Protein AF-A0A1W1V3N0-F1 (afdb_monomer_lite)

Organism: NCBI:txid1122938

InterPro domains:
  IPR022385 Rhs repeat-associated core [TIGR03696] (171-238)
  IPR050708 Type VI secretion system VgrG/RHS [PTHR32305] (21-271)

Structure (mmCIF, N/CA/C/O backbone):
data_AF-A0A1W1V3N0-F1
#
_entry.id   AF-A0A1W1V3N0-F1
#
loop_
_atom_site.group_PDB
_atom_site.id
_atom_site.type_symbol
_atom_site.label_atom_id
_atom_site.label_alt_id
_atom_site.label_comp_id
_atom_site.label_asym_id
_atom_site.label_entity_id
_atom_site.label_seq_id
_atom_site.pdbx_PDB_ins_code
_atom_site.Cartn_x
_atom_site.Cartn_y
_atom_site.Cartn_z
_atom_site.occupancy
_atom_site.B_iso_or_equiv
_atom_site.auth_seq_id
_atom_site.auth_comp_id
_atom_site.auth_asym_id
_atom_site.auth_atom_id
_atom_site.pdbx_PDB_model_num
ATOM 1 N N . MET A 1 1 ? -12.870 9.428 -22.588 1.00 40.97 1 MET A N 1
ATOM 2 C CA . MET A 1 1 ? -12.364 8.044 -22.534 1.00 40.97 1 MET A CA 1
ATOM 3 C C . MET A 1 1 ? -13.557 7.156 -22.252 1.00 40.97 1 MET A C 1
ATOM 5 O O . MET A 1 1 ? -14.278 7.457 -21.312 1.00 40.97 1 MET A O 1
ATOM 9 N N . VAL A 1 2 ? -13.827 6.159 -23.093 1.00 32.47 2 VAL A N 1
ATOM 10 C CA . VAL A 1 2 ? -14.923 5.209 -22.860 1.00 32.47 2 VAL A CA 1
ATOM 11 C C . VAL A 1 2 ? -14.282 3.853 -22.60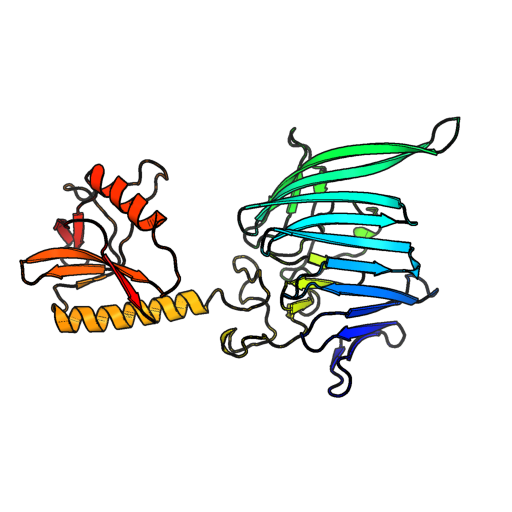0 1.00 32.47 2 VAL A C 1
ATOM 13 O O . VAL A 1 2 ? -13.573 3.331 -23.461 1.00 32.47 2 VAL A O 1
ATOM 16 N N . VAL A 1 3 ? -14.474 3.337 -21.388 1.00 44.72 3 VAL A N 1
ATOM 17 C CA . VAL A 1 3 ? -14.138 1.958 -21.033 1.00 44.72 3 VAL A CA 1
ATOM 18 C C . VAL A 1 3 ? -15.397 1.145 -21.305 1.00 44.72 3 VAL A C 1
ATOM 20 O O . VAL A 1 3 ? -16.392 1.282 -20.596 1.00 44.72 3 VAL A O 1
ATOM 23 N N . CYS A 1 4 ? -15.391 0.357 -22.377 1.00 40.31 4 CYS A N 1
ATOM 24 C CA . CYS A 1 4 ? -16.520 -0.507 -22.708 1.00 40.31 4 CYS A CA 1
ATOM 25 C C . CYS A 1 4 ? -16.298 -1.885 -22.078 1.00 40.31 4 CYS A C 1
ATOM 27 O O . CYS A 1 4 ? -15.282 -2.535 -22.344 1.00 40.31 4 CYS A O 1
ATOM 29 N N . TYR A 1 5 ? -17.264 -2.319 -21.270 1.00 43.53 5 TYR A N 1
ATOM 30 C CA . TYR A 1 5 ? -17.372 -3.689 -20.778 1.00 43.53 5 TYR A CA 1
ATOM 31 C C . TYR A 1 5 ? -18.066 -4.554 -21.823 1.00 43.53 5 TYR A C 1
ATOM 33 O O . TYR A 1 5 ? -19.222 -4.304 -22.162 1.00 43.53 5 TYR A O 1
ATOM 41 N N . ASP A 1 6 ? -17.381 -5.592 -22.289 1.00 43.62 6 ASP A N 1
ATOM 42 C CA . ASP A 1 6 ? -18.034 -6.702 -22.971 1.00 43.62 6 ASP A CA 1
ATOM 43 C C . ASP A 1 6 ? -18.372 -7.779 -21.928 1.00 43.62 6 ASP A C 1
ATOM 45 O O . ASP A 1 6 ? -17.476 -8.367 -21.312 1.00 43.62 6 ASP A O 1
ATOM 49 N N . LYS A 1 7 ? -19.674 -7.990 -21.692 1.00 35.88 7 LYS A N 1
ATOM 50 C CA . LYS A 1 7 ? -20.190 -8.939 -20.693 1.00 35.88 7 LYS A CA 1
ATOM 51 C C . LYS A 1 7 ? -19.882 -10.397 -21.041 1.00 35.88 7 LYS A C 1
ATOM 53 O O . LYS A 1 7 ? -19.883 -11.220 -20.130 1.00 35.88 7 LYS A O 1
ATOM 58 N N . ASP A 1 8 ? -19.546 -10.698 -22.294 1.00 36.06 8 ASP A N 1
ATOM 59 C CA . ASP A 1 8 ? -19.436 -12.078 -22.768 1.00 36.06 8 ASP A CA 1
ATOM 60 C C . ASP A 1 8 ? -17.985 -12.581 -22.871 1.00 36.06 8 ASP A C 1
ATOM 62 O O . ASP A 1 8 ? -17.763 -13.770 -23.096 1.00 36.06 8 ASP A O 1
ATOM 66 N N . SER A 1 9 ? -16.970 -11.716 -22.697 1.00 40.94 9 SER A N 1
ATOM 67 C CA . SER A 1 9 ? -15.587 -12.081 -23.061 1.00 40.94 9 SER A CA 1
ATOM 68 C C . SER A 1 9 ? -14.472 -11.782 -22.051 1.00 40.94 9 SER A C 1
ATOM 70 O O . SER A 1 9 ? -13.312 -12.064 -22.362 1.00 40.94 9 SER A O 1
ATOM 72 N N . LEU A 1 10 ? -14.763 -11.254 -20.850 1.00 44.59 10 LEU A N 1
ATOM 73 C CA . LEU A 1 10 ? -13.730 -10.781 -19.899 1.00 44.59 10 LEU A CA 1
ATOM 74 C C . LEU A 1 10 ? -12.727 -9.810 -20.567 1.00 44.59 10 LEU A C 1
ATOM 76 O O . LEU A 1 10 ? -11.541 -9.786 -20.223 1.00 44.59 10 LEU A O 1
ATOM 80 N N . LYS A 1 11 ? -13.175 -9.035 -21.565 1.00 44.81 11 LYS A N 1
ATOM 81 C CA . LYS A 1 11 ? -12.363 -8.034 -22.265 1.00 44.81 11 LYS A CA 1
ATOM 82 C C . LYS A 1 11 ? -12.829 -6.641 -21.880 1.00 44.81 11 LYS A C 1
ATOM 84 O O . LYS A 1 11 ? -13.999 -6.300 -22.030 1.00 44.81 11 LYS A O 1
ATOM 89 N N . LEU A 1 12 ? -11.878 -5.823 -21.443 1.00 51.25 12 LEU A N 1
ATOM 90 C CA . LEU A 1 12 ? -12.067 -4.380 -21.365 1.00 51.25 12 LEU A CA 1
ATOM 91 C C . LEU A 1 12 ? -11.439 -3.751 -22.604 1.00 51.25 12 LEU A C 1
ATOM 93 O O . LEU A 1 12 ? -10.300 -4.065 -22.967 1.00 51.25 12 LEU A O 1
ATOM 97 N N . LYS A 1 13 ? -12.204 -2.883 -23.268 1.00 47.28 13 LYS A N 1
ATOM 98 C CA . LYS A 1 13 ? -11.741 -2.086 -24.406 1.00 47.28 13 LYS A CA 1
ATOM 99 C C . LYS A 1 13 ? -11.629 -0.633 -23.958 1.00 47.28 13 LYS A C 1
ATOM 101 O O . LYS A 1 13 ? -12.625 -0.048 -23.534 1.00 47.28 13 LYS A O 1
ATOM 106 N N . GLN A 1 14 ? -10.435 -0.058 -24.073 1.00 49.16 14 GLN A N 1
ATOM 107 C CA . GLN A 1 14 ? -10.213 1.372 -23.862 1.00 49.16 14 GLN A CA 1
ATOM 108 C C . GLN A 1 14 ? -9.986 2.028 -25.224 1.00 49.16 14 GLN A C 1
ATOM 110 O O . GLN A 1 14 ? -9.070 1.653 -25.958 1.00 49.16 14 GLN A O 1
ATOM 115 N N . VAL A 1 15 ? -10.850 2.985 -25.574 1.00 45.28 15 VAL A N 1
ATOM 116 C CA . VAL A 1 15 ? -10.742 3.763 -26.816 1.00 45.28 15 VAL A CA 1
ATOM 117 C C . VAL A 1 15 ? -10.396 5.205 -26.463 1.00 45.28 15 VAL A C 1
ATOM 119 O O . VAL A 1 15 ? -11.196 5.924 -25.853 1.00 45.28 15 VAL A O 1
ATOM 122 N N . THR A 1 16 ? -9.193 5.631 -26.842 1.00 47.41 16 THR A N 1
ATOM 123 C CA . THR A 1 16 ? -8.702 7.003 -26.629 1.00 47.41 16 THR A CA 1
ATOM 124 C C . THR A 1 16 ? -8.932 7.874 -27.870 1.00 47.41 16 THR A C 1
ATOM 126 O O . THR A 1 16 ? -9.227 9.059 -27.727 1.00 47.41 16 THR A O 1
ATOM 129 N N . LYS A 1 17 ? -8.879 7.280 -29.078 1.00 41.06 17 LYS A N 1
ATOM 130 C CA . LYS A 1 17 ? -9.269 7.830 -30.397 1.00 41.06 17 LYS A CA 1
ATOM 131 C C . LYS A 1 17 ? -9.709 6.680 -31.330 1.00 41.06 17 LYS A C 1
ATOM 133 O O . LYS A 1 17 ? -9.277 5.556 -31.088 1.00 41.06 17 LYS A O 1
ATOM 138 N N . PRO A 1 18 ? -10.471 6.921 -32.420 1.00 35.66 18 PRO A N 1
ATOM 139 C CA . PRO A 1 18 ? -10.991 5.866 -33.313 1.00 35.66 18 PRO A CA 1
ATOM 140 C C . PRO A 1 18 ? -9.940 4.929 -33.945 1.00 35.66 18 PRO A C 1
ATOM 142 O O . PRO A 1 18 ? -10.303 3.911 -34.520 1.00 35.66 18 PRO A O 1
ATOM 145 N N . LEU A 1 19 ? -8.646 5.266 -33.863 1.00 41.75 19 LEU A N 1
ATOM 146 C CA . LEU A 1 19 ? -7.536 4.512 -34.457 1.00 41.75 19 LEU A CA 1
ATOM 147 C C . LEU A 1 19 ? -6.507 3.983 -33.431 1.00 41.75 19 LEU A C 1
ATOM 149 O O . LEU A 1 19 ? -5.600 3.253 -33.832 1.00 41.75 19 LEU A O 1
ATOM 153 N N . ASP A 1 20 ? -6.661 4.268 -32.132 1.00 56.72 20 ASP A N 1
ATOM 154 C CA . ASP A 1 20 ? -5.747 3.851 -31.052 1.00 56.72 20 ASP A CA 1
ATOM 155 C C . ASP A 1 20 ? -6.496 2.989 -30.027 1.00 56.72 20 ASP A C 1
ATOM 157 O O . ASP A 1 20 ? -6.960 3.470 -28.993 1.00 56.72 20 ASP A O 1
ATOM 161 N N . GLU A 1 21 ? -6.660 1.708 -30.356 1.00 69.00 21 GLU A N 1
ATOM 162 C CA . GLU A 1 21 ? -7.308 0.729 -29.483 1.00 69.00 21 GLU A CA 1
ATOM 163 C C . GLU A 1 21 ? -6.265 -0.067 -28.696 1.00 69.00 21 GLU A C 1
ATOM 165 O O . GLU A 1 21 ? -5.371 -0.683 -29.288 1.00 69.00 21 GLU A O 1
ATOM 170 N N . SER A 1 22 ? -6.422 -0.078 -27.372 1.00 78.38 22 SER A N 1
ATOM 171 C CA . SER A 1 22 ? -5.736 -1.001 -26.468 1.00 78.38 22 SER A CA 1
ATOM 172 C C . SER A 1 22 ? -6.701 -2.093 -26.010 1.00 78.38 22 SER A C 1
ATOM 174 O O . SER A 1 22 ? -7.892 -1.839 -25.794 1.00 78.38 22 SER A O 1
ATOM 176 N N . HIS A 1 23 ? -6.192 -3.313 -25.840 1.00 85.50 23 HIS A N 1
ATOM 177 C CA . HIS A 1 23 ? -6.992 -4.464 -25.418 1.00 85.50 23 HIS A CA 1
ATOM 178 C C . HIS A 1 23 ? -6.458 -5.070 -24.125 1.00 85.50 23 HIS A C 1
ATOM 180 O O . HIS A 1 23 ? -5.265 -5.348 -24.015 1.00 85.50 23 HIS A O 1
ATOM 186 N N . TYR A 1 24 ? -7.363 -5.346 -23.189 1.00 88.00 24 TYR A N 1
ATOM 187 C CA . TYR A 1 24 ? -7.065 -5.986 -21.911 1.00 88.00 24 TYR A CA 1
ATOM 188 C C . TYR A 1 24 ? -7.794 -7.331 -21.843 1.00 88.00 24 TYR A C 1
ATOM 190 O O . TYR A 1 24 ? -8.981 -7.406 -22.173 1.00 88.00 24 TYR A O 1
ATOM 198 N N . ARG A 1 25 ? -7.109 -8.393 -21.410 1.00 91.06 25 ARG A N 1
ATOM 199 C CA . ARG A 1 25 ? -7.715 -9.705 -21.132 1.00 91.06 25 ARG A CA 1
ATOM 200 C C . ARG A 1 25 ? -7.541 -10.064 -19.672 1.00 91.06 25 ARG A C 1
ATOM 202 O O . ARG A 1 25 ? -6.425 -10.017 -19.155 1.00 91.06 25 ARG A O 1
ATOM 209 N N . TRP A 1 26 ? -8.621 -10.512 -19.052 1.00 90.31 26 TRP A N 1
ATOM 210 C CA . TRP A 1 26 ? -8.673 -10.832 -17.632 1.00 90.31 26 TRP A CA 1
ATOM 211 C C . TRP A 1 26 ? -8.962 -12.321 -17.424 1.00 90.31 26 TRP A C 1
ATOM 213 O O . TRP A 1 26 ? -9.568 -12.959 -18.285 1.00 90.31 26 TRP A O 1
ATOM 223 N N . ASN A 1 27 ? -8.516 -12.889 -16.305 1.00 87.25 27 ASN A N 1
ATOM 224 C CA . ASN A 1 27 ? -8.956 -14.220 -15.875 1.00 87.25 27 ASN A CA 1
ATOM 225 C C . ASN A 1 27 ? -10.171 -14.131 -14.928 1.00 87.25 27 ASN A C 1
ATOM 227 O O . ASN A 1 27 ? -10.612 -13.041 -14.567 1.00 87.25 27 ASN A O 1
ATOM 231 N N . GLY A 1 28 ? -10.694 -15.284 -14.494 1.00 83.31 28 GLY A N 1
ATOM 232 C CA . GLY A 1 28 ? -11.841 -15.365 -13.576 1.00 83.31 28 GLY A CA 1
ATOM 233 C C . GLY A 1 28 ? -11.597 -14.809 -12.164 1.00 83.31 28 GLY A C 1
ATOM 234 O O . GLY A 1 28 ? -12.540 -14.709 -11.389 1.00 83.31 28 GLY A O 1
ATOM 235 N N . PHE A 1 29 ? -10.361 -14.422 -11.835 1.00 84.00 29 PHE A N 1
ATOM 236 C CA . PHE A 1 29 ? -9.991 -13.783 -10.569 1.00 84.00 29 PHE A CA 1
ATOM 237 C C . PHE A 1 29 ? -9.810 -12.263 -10.709 1.00 84.00 29 PHE A C 1
ATOM 239 O O . PHE A 1 29 ? -9.209 -11.641 -9.838 1.00 84.00 29 PHE A O 1
ATOM 246 N N . ASN A 1 30 ? -10.297 -11.659 -11.802 1.00 85.81 30 ASN A N 1
ATOM 247 C CA . ASN A 1 30 ? -10.116 -10.237 -12.126 1.00 85.81 30 ASN A CA 1
ATOM 248 C C . ASN A 1 30 ? -8.641 -9.810 -12.243 1.00 85.81 30 ASN A C 1
ATOM 250 O O . ASN A 1 30 ? -8.298 -8.651 -12.012 1.00 85.81 30 ASN A O 1
ATOM 254 N N . GLN A 1 31 ? -7.757 -10.727 -12.640 1.00 92.19 31 GLN A N 1
ATOM 255 C CA . GLN A 1 31 ? -6.343 -10.428 -12.857 1.00 92.19 31 GLN A CA 1
ATOM 256 C C . GLN A 1 31 ? -6.071 -10.173 -14.338 1.00 92.19 31 GLN A C 1
ATOM 258 O O . GLN A 1 31 ? -6.504 -10.949 -15.196 1.00 92.19 31 GLN A O 1
ATOM 263 N N . LEU A 1 32 ? -5.333 -9.104 -14.647 1.00 95.00 32 LEU A N 1
ATOM 264 C CA . LEU A 1 32 ? -4.910 -8.801 -16.011 1.00 95.00 32 LEU A CA 1
ATOM 265 C C . LEU A 1 32 ? -3.942 -9.892 -16.459 1.00 95.00 32 LEU A C 1
ATOM 267 O O . LEU A 1 32 ? -2.924 -10.094 -15.815 1.00 95.00 32 LEU A O 1
ATOM 271 N N . THR A 1 33 ? -4.239 -10.598 -17.540 1.00 96.25 33 THR A N 1
ATOM 272 C CA . THR A 1 33 ? -3.377 -11.667 -18.078 1.00 96.25 33 THR A CA 1
ATOM 273 C C . THR A 1 33 ? -2.679 -11.248 -19.358 1.00 96.25 33 THR A C 1
ATOM 275 O O . THR A 1 33 ? -1.561 -11.691 -19.613 1.00 96.25 33 THR A O 1
ATOM 278 N N . VAL A 1 34 ? -3.316 -10.375 -20.146 1.00 95.94 34 VAL A N 1
ATOM 279 C CA . VAL A 1 34 ? -2.759 -9.851 -21.393 1.00 95.94 34 VAL A CA 1
ATOM 280 C C . VAL A 1 34 ? -3.136 -8.386 -21.564 1.00 95.94 34 VAL A C 1
ATOM 282 O O . VAL A 1 34 ? -4.306 -8.032 -21.421 1.00 95.94 34 VAL A O 1
ATOM 285 N N . PHE A 1 35 ? -2.167 -7.562 -21.944 1.00 93.88 35 PHE A N 1
ATOM 286 C CA . PHE A 1 35 ? -2.381 -6.216 -22.463 1.00 93.88 35 PHE A CA 1
ATOM 287 C C . PHE A 1 35 ? -1.779 -6.106 -23.865 1.00 93.88 35 PHE A C 1
ATOM 289 O O . PHE A 1 35 ? -0.625 -6.467 -24.073 1.00 93.88 35 PHE A O 1
ATOM 296 N N . THR A 1 36 ? -2.538 -5.590 -24.828 1.00 91.19 36 THR A N 1
ATOM 297 C CA . THR A 1 36 ? -2.050 -5.314 -26.184 1.00 91.19 36 THR A CA 1
ATOM 298 C C . THR A 1 36 ? -2.201 -3.831 -26.482 1.00 91.19 36 THR A C 1
ATOM 300 O O . THR A 1 36 ? -3.325 -3.331 -26.554 1.00 91.19 36 THR A O 1
ATOM 303 N N . GLY A 1 37 ? -1.073 -3.153 -26.696 1.00 84.81 37 GLY A N 1
ATOM 304 C CA . GLY A 1 37 ? -1.005 -1.739 -27.066 1.00 84.81 37 GLY A CA 1
ATOM 305 C C . GLY A 1 37 ? -0.425 -1.526 -28.467 1.00 84.81 37 GLY A C 1
ATOM 306 O O . GLY A 1 37 ? 0.083 -2.453 -29.105 1.00 84.81 37 GLY A O 1
ATOM 307 N N . LYS A 1 38 ? -0.478 -0.284 -28.960 1.00 76.56 38 LYS A N 1
ATOM 308 C CA . LYS A 1 38 ? 0.226 0.151 -30.181 1.00 76.56 38 LYS A CA 1
ATOM 309 C C . LYS A 1 38 ? 1.474 0.955 -29.817 1.00 76.56 38 LYS A C 1
ATOM 311 O O . LYS A 1 38 ? 1.417 1.815 -28.939 1.00 76.56 38 LYS A O 1
ATOM 316 N N . GLY A 1 39 ? 2.599 0.680 -30.483 1.00 65.44 39 GLY A N 1
ATOM 317 C CA . GLY A 1 39 ? 3.825 1.469 -30.333 1.00 65.44 39 GLY A CA 1
ATOM 318 C C . GLY A 1 39 ? 3.627 2.938 -30.732 1.00 65.44 39 GLY A C 1
ATOM 319 O O . GLY A 1 39 ? 2.764 3.262 -31.552 1.00 65.44 39 GLY A O 1
ATOM 320 N N . LYS A 1 40 ? 4.431 3.847 -30.162 1.00 56.06 40 LYS A N 1
ATOM 321 C CA . LYS A 1 40 ? 4.433 5.264 -30.567 1.00 56.06 40 LYS A CA 1
ATOM 322 C C . LYS A 1 40 ? 4.879 5.349 -32.039 1.00 56.06 40 LYS A C 1
ATOM 324 O O . LYS A 1 40 ? 5.926 4.812 -32.372 1.00 56.06 40 LYS A O 1
ATOM 329 N N . LEU A 1 41 ? 4.093 6.034 -32.883 1.00 45.19 41 LEU A N 1
ATOM 330 C CA . LEU A 1 41 ? 4.280 6.200 -34.343 1.00 45.19 41 LEU A CA 1
ATOM 331 C C . LEU A 1 41 ? 4.023 4.937 -35.195 1.00 45.19 41 LEU A C 1
ATOM 333 O O . LEU A 1 41 ? 4.906 4.442 -35.883 1.00 45.19 41 LEU A O 1
ATOM 337 N N . GLY A 1 42 ? 2.780 4.443 -35.200 1.00 55.16 42 GLY A N 1
ATOM 338 C CA . GLY A 1 42 ? 2.218 3.655 -36.313 1.00 55.16 42 GLY A CA 1
ATOM 339 C C . GLY A 1 42 ? 2.797 2.257 -36.598 1.00 55.16 42 GLY A C 1
ATOM 340 O O . GLY A 1 42 ? 2.249 1.559 -37.446 1.00 55.16 42 GLY A O 1
ATOM 341 N N . GLY A 1 43 ? 3.847 1.804 -35.911 1.00 63.62 43 GLY A N 1
ATOM 342 C CA . GLY A 1 43 ? 4.570 0.579 -36.266 1.00 63.62 43 GLY A CA 1
ATOM 343 C C . GLY A 1 43 ? 4.602 -0.462 -35.150 1.00 63.62 43 GLY A C 1
ATOM 344 O O . GLY A 1 43 ? 5.306 -0.284 -34.165 1.00 63.62 43 GLY A O 1
ATOM 345 N N . ARG A 1 44 ? 3.889 -1.575 -35.365 1.00 73.25 44 ARG A N 1
ATOM 346 C CA . ARG A 1 44 ? 3.767 -2.796 -34.534 1.00 73.25 44 ARG A CA 1
ATOM 347 C C . ARG A 1 44 ? 3.033 -2.661 -33.189 1.00 73.25 44 ARG A C 1
ATOM 349 O O . ARG A 1 44 ? 3.243 -1.758 -32.381 1.00 73.25 44 ARG A O 1
ATOM 356 N N . ARG A 1 45 ? 2.126 -3.620 -32.970 1.00 83.19 45 ARG A N 1
ATOM 357 C CA . ARG A 1 45 ? 1.532 -3.889 -31.656 1.00 83.19 45 ARG A CA 1
ATOM 358 C C . ARG A 1 45 ? 2.586 -4.552 -30.776 1.00 83.19 45 ARG A C 1
ATOM 360 O O . ARG A 1 45 ? 3.455 -5.250 -31.293 1.00 83.19 45 ARG A O 1
ATOM 367 N N . TYR A 1 46 ? 2.483 -4.341 -29.477 1.00 88.12 46 TYR A N 1
ATOM 368 C CA . TYR A 1 46 ? 3.265 -5.064 -28.483 1.00 88.12 46 TYR A CA 1
ATOM 369 C C . TYR A 1 46 ? 2.311 -5.671 -27.459 1.00 88.12 46 TYR A C 1
ATOM 371 O O . TYR A 1 46 ? 1.250 -5.097 -27.184 1.00 88.12 46 TYR A O 1
ATOM 379 N N . THR A 1 47 ? 2.680 -6.829 -26.919 1.00 93.81 47 THR A N 1
ATOM 380 C CA . THR A 1 47 ? 1.805 -7.607 -26.049 1.00 93.81 47 THR A CA 1
ATOM 381 C C . THR A 1 47 ? 2.513 -7.926 -24.749 1.00 93.81 47 THR A C 1
ATOM 383 O O . THR A 1 47 ? 3.524 -8.619 -24.730 1.00 93.81 47 THR A O 1
ATOM 386 N N . TRP A 1 48 ? 1.943 -7.453 -23.648 1.00 96.75 48 TRP A N 1
ATOM 387 C CA . TRP A 1 48 ? 2.382 -7.809 -22.312 1.00 96.75 48 TRP A CA 1
ATOM 388 C C . TRP A 1 48 ? 1.568 -8.977 -21.780 1.00 96.75 48 TRP A C 1
ATOM 390 O O . TRP A 1 48 ? 0.340 -8.967 -21.844 1.00 96.75 48 TRP A O 1
ATOM 400 N N . TYR A 1 49 ? 2.265 -9.962 -21.231 1.00 98.25 49 TYR A N 1
ATOM 401 C CA . TYR A 1 49 ? 1.703 -11.110 -20.536 1.00 98.25 49 TYR A CA 1
ATOM 402 C C . TYR A 1 49 ? 2.028 -11.003 -19.057 1.00 98.25 49 TYR A C 1
ATOM 404 O O . TYR A 1 49 ? 3.155 -10.665 -18.705 1.00 98.25 49 TYR A O 1
ATOM 412 N N . TYR A 1 50 ? 1.068 -11.338 -18.206 1.00 98.25 50 TYR A N 1
ATOM 413 C CA . TYR A 1 50 ? 1.207 -11.253 -16.755 1.00 98.25 50 TYR A CA 1
ATOM 414 C C . TYR A 1 50 ? 0.910 -12.611 -16.121 1.00 98.25 50 TYR A C 1
ATOM 416 O O . TYR A 1 50 ? -0.011 -13.314 -16.546 1.00 98.25 50 TYR A O 1
ATOM 424 N N . LYS A 1 51 ? 1.679 -12.979 -15.094 1.00 98.38 51 LYS A N 1
ATOM 425 C CA . LYS A 1 51 ? 1.507 -14.234 -14.348 1.00 98.38 51 LYS A CA 1
ATOM 426 C C . LYS A 1 51 ? 1.392 -13.973 -12.857 1.00 98.38 51 LYS A C 1
ATOM 428 O O . LYS A 1 51 ? 1.997 -13.036 -12.336 1.00 98.38 51 LYS A O 1
ATOM 433 N N . TYR A 1 52 ? 0.669 -14.857 -12.180 1.00 98.00 52 TYR A N 1
ATOM 434 C CA . TYR A 1 52 ? 0.374 -14.767 -10.755 1.00 98.00 52 TYR A CA 1
ATOM 435 C C . TYR A 1 52 ? 0.652 -16.100 -10.070 1.00 98.00 52 TYR A C 1
ATOM 437 O O . TYR A 1 52 ? 0.575 -17.151 -10.707 1.00 98.00 52 TYR A O 1
ATOM 445 N N . ASP A 1 53 ? 0.966 -16.051 -8.780 1.00 95.06 53 ASP A N 1
ATOM 446 C CA . ASP A 1 53 ? 1.021 -17.244 -7.941 1.00 95.06 53 ASP A CA 1
ATOM 447 C C . ASP A 1 53 ? -0.382 -17.716 -7.508 1.00 95.06 53 ASP A C 1
ATOM 449 O O . ASP A 1 53 ? -1.397 -17.072 -7.783 1.00 95.06 53 ASP A O 1
ATOM 453 N N . GLY A 1 54 ? -0.441 -18.856 -6.810 1.00 87.56 54 GLY A N 1
ATOM 454 C CA . GLY A 1 54 ? -1.700 -19.491 -6.403 1.00 87.56 54 GLY A CA 1
ATOM 455 C C . GLY A 1 54 ? -2.552 -18.691 -5.411 1.00 87.56 54 GLY A C 1
ATOM 456 O O . GLY A 1 54 ? -3.736 -18.986 -5.273 1.00 87.56 54 GLY A O 1
ATOM 457 N N . ILE A 1 55 ? -1.989 -17.679 -4.740 1.00 86.12 55 ILE A N 1
ATOM 458 C CA . ILE A 1 55 ? -2.749 -16.772 -3.864 1.00 86.12 55 ILE A CA 1
ATOM 459 C C . ILE A 1 55 ? -3.034 -15.423 -4.525 1.00 86.12 55 ILE A C 1
ATOM 461 O O . ILE A 1 55 ? -3.710 -14.581 -3.932 1.00 86.12 55 ILE A O 1
ATOM 465 N N . GLY A 1 56 ? -2.581 -15.235 -5.765 1.00 89.31 56 GLY A N 1
ATOM 466 C CA . GLY A 1 56 ? -2.932 -14.138 -6.649 1.00 89.31 56 GLY A CA 1
ATOM 467 C C . GLY A 1 56 ? -1.967 -12.955 -6.652 1.00 89.31 56 GLY A C 1
ATOM 468 O O . GLY A 1 56 ? -2.375 -11.876 -7.078 1.00 89.31 56 GLY A O 1
ATOM 469 N N . ARG A 1 57 ? -0.719 -13.122 -6.198 1.00 96.50 57 ARG A N 1
ATOM 470 C CA . ARG A 1 57 ? 0.324 -12.088 -6.306 1.00 96.50 57 ARG A CA 1
ATOM 471 C C . ARG A 1 57 ? 0.997 -12.160 -7.671 1.00 96.50 57 ARG A C 1
ATOM 473 O O . ARG A 1 57 ? 1.308 -13.252 -8.143 1.00 96.50 57 ARG A O 1
ATOM 480 N N . ARG A 1 58 ? 1.240 -11.016 -8.316 1.00 98.06 58 ARG A N 1
ATOM 481 C CA . ARG A 1 58 ? 1.921 -10.972 -9.618 1.00 98.06 58 ARG A CA 1
ATOM 482 C C . ARG A 1 58 ? 3.380 -11.399 -9.486 1.00 98.06 58 ARG A C 1
ATOM 484 O O . ARG A 1 58 ? 4.132 -10.747 -8.776 1.00 98.06 58 ARG A O 1
ATOM 491 N N . ILE A 1 59 ? 3.790 -12.433 -10.212 1.00 98.31 59 ILE A N 1
ATOM 492 C CA . ILE A 1 59 ? 5.161 -12.976 -10.190 1.00 98.31 59 ILE A CA 1
ATOM 493 C C . ILE A 1 59 ? 5.957 -12.654 -11.455 1.00 98.31 59 ILE A C 1
ATOM 495 O O . ILE A 1 59 ? 7.182 -12.715 -11.436 1.00 98.31 59 ILE A O 1
ATOM 499 N N . GLU A 1 60 ? 5.285 -12.296 -12.553 1.00 98.56 60 GLU A N 1
ATOM 500 C CA . GLU A 1 60 ? 5.957 -11.964 -13.809 1.00 98.56 60 GLU A CA 1
ATOM 501 C C . GLU A 1 60 ? 5.123 -10.997 -14.655 1.00 98.56 60 GLU A C 1
ATOM 503 O O . GLU A 1 60 ? 3.891 -11.100 -14.693 1.00 98.56 60 GLU A O 1
ATOM 508 N N . LYS A 1 61 ? 5.804 -10.109 -15.383 1.00 97.75 61 LYS A N 1
ATOM 509 C CA . LYS A 1 61 ? 5.291 -9.500 -16.613 1.00 97.75 61 LYS A CA 1
ATOM 510 C C . LYS A 1 61 ? 6.312 -9.607 -17.742 1.00 97.75 61 LYS A C 1
ATOM 512 O O . LYS A 1 61 ? 7.505 -9.478 -17.495 1.00 97.75 61 LYS A O 1
ATOM 517 N N . ALA A 1 62 ? 5.879 -9.837 -18.976 1.00 97.81 62 ALA A N 1
ATOM 518 C CA . ALA A 1 62 ? 6.790 -10.007 -20.107 1.00 97.81 62 ALA A CA 1
ATOM 519 C C . ALA A 1 62 ? 6.216 -9.458 -21.412 1.00 97.81 62 ALA A C 1
ATOM 521 O O . ALA A 1 62 ? 5.036 -9.643 -21.689 1.00 97.81 62 ALA A O 1
ATOM 522 N N . CYS A 1 63 ? 7.075 -8.853 -22.229 1.00 96.12 63 CYS A N 1
ATOM 523 C CA . CYS A 1 63 ? 6.779 -8.359 -23.568 1.00 96.12 63 CYS A CA 1
ATOM 524 C C . CYS A 1 63 ? 7.760 -8.983 -24.570 1.00 96.12 63 CYS A C 1
ATOM 526 O O . CYS A 1 63 ? 8.883 -8.485 -24.714 1.00 96.12 63 CYS A O 1
ATOM 528 N N . PRO A 1 64 ? 7.380 -10.085 -25.245 1.00 94.31 64 PRO A N 1
ATOM 529 C CA . PRO A 1 64 ? 8.248 -10.776 -26.196 1.00 94.31 64 PRO A CA 1
ATOM 530 C C . PRO A 1 64 ? 8.720 -9.880 -27.343 1.00 94.31 64 PRO A C 1
ATOM 532 O O . PRO A 1 64 ? 9.882 -9.948 -27.730 1.00 94.31 64 PRO A O 1
ATOM 535 N N . GLU A 1 65 ? 7.854 -8.997 -27.849 1.00 91.44 65 GLU A N 1
ATOM 536 C CA . GLU A 1 65 ? 8.175 -8.095 -28.960 1.00 91.44 65 GLU A CA 1
ATOM 537 C C . GLU A 1 65 ? 9.258 -7.072 -28.595 1.00 91.44 65 GLU A C 1
ATOM 539 O O . GLU A 1 65 ? 9.980 -6.602 -29.472 1.00 91.44 65 GLU A O 1
ATOM 544 N N . GLN A 1 66 ? 9.382 -6.737 -27.308 1.00 89.94 66 GLN A N 1
ATOM 545 C CA . GLN A 1 66 ? 10.430 -5.854 -26.787 1.00 89.94 66 GLN A CA 1
ATOM 546 C C . GLN A 1 66 ? 11.587 -6.634 -26.146 1.00 89.94 66 GLN A C 1
ATOM 548 O O . GLN A 1 66 ? 12.581 -6.031 -25.749 1.00 89.94 66 GLN A O 1
ATOM 553 N N . ASN A 1 67 ? 11.474 -7.964 -26.057 1.00 93.94 67 ASN A N 1
ATOM 554 C CA . ASN A 1 67 ? 12.410 -8.843 -25.360 1.00 93.94 67 ASN A CA 1
ATOM 555 C C . ASN A 1 67 ? 12.670 -8.377 -23.914 1.00 93.94 67 ASN A C 1
ATOM 557 O O . ASN A 1 67 ? 13.814 -8.319 -23.469 1.00 93.94 67 ASN A O 1
ATOM 561 N N . ILE A 1 68 ? 11.593 -7.988 -23.218 1.00 94.56 68 ILE A N 1
ATOM 562 C CA . ILE A 1 68 ? 11.609 -7.547 -21.818 1.00 94.56 68 ILE A CA 1
ATOM 563 C C . ILE A 1 68 ? 10.839 -8.557 -20.976 1.00 94.56 68 ILE A C 1
ATOM 565 O O . ILE A 1 68 ? 9.738 -8.975 -21.343 1.00 94.56 68 ILE A O 1
ATOM 569 N N . LYS A 1 69 ? 11.373 -8.894 -19.808 1.00 97.38 69 LYS A N 1
ATOM 570 C CA . LYS A 1 69 ? 10.682 -9.655 -18.770 1.00 97.38 69 LYS A CA 1
ATOM 571 C C . LYS A 1 69 ? 11.009 -9.056 -17.412 1.00 97.38 69 LYS A C 1
ATOM 573 O O . LYS A 1 69 ? 12.140 -8.667 -17.176 1.00 97.38 69 LYS A O 1
ATOM 578 N N . VAL A 1 70 ? 10.026 -8.988 -16.528 1.00 97.44 70 VAL A N 1
ATOM 579 C CA . VAL A 1 70 ? 10.196 -8.565 -15.141 1.00 97.44 70 VAL A CA 1
ATOM 580 C C . VAL A 1 70 ? 9.644 -9.658 -14.244 1.00 97.44 70 VAL A C 1
ATOM 582 O O . VAL A 1 70 ? 8.485 -10.043 -14.405 1.00 97.44 70 VAL A O 1
ATOM 585 N N . ARG A 1 71 ? 10.453 -10.159 -13.314 1.00 98.44 71 ARG A N 1
ATOM 586 C CA . ARG A 1 71 ? 10.044 -11.119 -12.281 1.00 98.44 71 ARG A CA 1
ATOM 587 C C . ARG A 1 71 ? 9.917 -10.411 -10.943 1.00 98.44 71 ARG A C 1
ATOM 589 O O . ARG A 1 71 ? 10.677 -9.488 -10.669 1.00 98.44 71 ARG A O 1
ATOM 596 N N . TYR A 1 72 ? 8.976 -10.854 -10.119 1.00 98.19 72 TYR A N 1
ATOM 597 C CA . TYR A 1 72 ? 8.669 -10.252 -8.824 1.00 98.19 72 TYR A CA 1
ATOM 598 C C . TYR A 1 72 ? 8.737 -11.292 -7.706 1.00 98.19 72 TYR A C 1
ATOM 600 O O . TYR A 1 72 ? 8.229 -12.405 -7.852 1.00 98.19 72 TYR A O 1
ATOM 608 N N . VAL A 1 73 ? 9.313 -10.901 -6.572 1.00 97.88 73 VAL A N 1
ATOM 609 C CA . VAL A 1 73 ? 9.377 -11.692 -5.339 1.00 97.88 73 VAL A CA 1
ATOM 610 C C . VAL A 1 73 ? 8.749 -10.884 -4.208 1.00 97.88 73 VAL A C 1
ATOM 612 O O . VAL A 1 73 ? 8.936 -9.671 -4.113 1.00 97.88 73 VAL A O 1
ATOM 615 N N . TRP A 1 74 ? 7.995 -11.569 -3.355 1.00 95.75 74 TRP A N 1
ATOM 616 C CA . TRP A 1 74 ? 7.140 -10.966 -2.336 1.00 95.75 74 TRP A CA 1
ATOM 617 C C . TRP A 1 74 ? 7.551 -11.406 -0.932 1.00 95.75 74 TRP A C 1
ATOM 619 O O . TRP A 1 74 ? 7.824 -12.587 -0.721 1.00 95.75 74 TRP A O 1
ATOM 629 N N . ASP A 1 75 ? 7.504 -10.476 0.021 1.00 91.38 75 ASP A N 1
ATOM 630 C CA . ASP A 1 75 ? 7.518 -10.748 1.461 1.00 91.38 75 ASP A CA 1
ATOM 631 C C . ASP A 1 75 ? 6.109 -10.492 2.018 1.00 91.38 75 ASP A C 1
ATOM 633 O O . ASP A 1 75 ? 5.630 -9.357 2.070 1.00 91.38 75 ASP A O 1
ATOM 637 N N . GLY A 1 76 ? 5.377 -11.565 2.329 1.00 92.81 76 GLY A N 1
ATOM 638 C CA . GLY A 1 76 ? 3.932 -11.485 2.560 1.00 92.81 76 GLY A CA 1
ATOM 639 C C . GLY A 1 76 ? 3.201 -10.886 1.348 1.00 92.81 76 GLY A C 1
ATOM 640 O O . GLY A 1 76 ? 3.226 -11.464 0.258 1.00 92.81 76 GLY A O 1
ATOM 641 N N . ASP A 1 77 ? 2.559 -9.731 1.541 1.00 89.56 77 ASP A N 1
ATOM 642 C CA . ASP A 1 77 ? 1.903 -8.937 0.488 1.00 89.56 77 ASP A CA 1
ATOM 643 C C . ASP A 1 77 ? 2.712 -7.685 0.073 1.00 89.56 77 ASP A C 1
ATOM 645 O O . ASP A 1 77 ? 2.223 -6.875 -0.712 1.00 89.56 77 ASP A O 1
ATOM 649 N N . GLN A 1 78 ? 3.945 -7.516 0.568 1.00 91.56 78 GLN A N 1
ATOM 650 C CA . GLN A 1 78 ? 4.857 -6.451 0.135 1.00 91.56 78 GLN A CA 1
ATOM 651 C C . GLN A 1 78 ? 5.748 -6.928 -1.011 1.00 91.56 78 GLN A C 1
ATOM 653 O O . GLN A 1 78 ? 6.287 -8.038 -0.976 1.00 91.56 78 GLN A O 1
ATOM 658 N N . LEU A 1 79 ? 5.930 -6.086 -2.032 1.00 94.75 79 LEU A N 1
ATOM 659 C CA . LEU A 1 79 ? 6.860 -6.380 -3.118 1.00 94.75 79 LEU A CA 1
ATOM 660 C C . LEU A 1 79 ? 8.292 -6.231 -2.596 1.00 94.75 79 LEU A C 1
ATOM 662 O O . LEU A 1 79 ? 8.759 -5.116 -2.408 1.00 94.75 79 LEU A O 1
ATOM 666 N N . ALA A 1 80 ? 8.990 -7.340 -2.381 1.00 95.75 80 ALA A N 1
ATOM 667 C CA . ALA A 1 80 ? 10.338 -7.314 -1.827 1.00 95.75 80 ALA A CA 1
ATOM 668 C C . ALA A 1 80 ? 11.385 -7.082 -2.917 1.00 95.75 80 ALA A C 1
ATOM 670 O O . ALA A 1 80 ? 12.332 -6.329 -2.721 1.00 95.75 80 ALA A O 1
ATOM 671 N N . TYR A 1 81 ? 11.233 -7.719 -4.078 1.00 97.75 81 TYR A N 1
ATOM 672 C CA . TYR A 1 81 ? 12.270 -7.686 -5.101 1.00 97.75 81 TYR A CA 1
ATOM 673 C C . TYR A 1 81 ? 11.709 -7.773 -6.517 1.00 97.75 81 TYR A C 1
ATOM 675 O O . TYR A 1 81 ? 10.699 -8.437 -6.762 1.00 97.75 81 TYR A O 1
ATOM 683 N N . SER A 1 82 ? 12.382 -7.117 -7.461 1.00 96.94 82 SER A N 1
ATOM 684 C CA . SER A 1 82 ? 12.110 -7.249 -8.888 1.00 96.94 82 SER A CA 1
ATOM 685 C C . SER A 1 82 ? 13.385 -7.377 -9.708 1.00 96.94 82 SER A C 1
ATOM 687 O O . SER A 1 82 ? 14.327 -6.615 -9.506 1.00 96.94 82 SER A O 1
ATOM 689 N N . GLU A 1 83 ? 13.371 -8.273 -10.684 1.00 96.81 83 GLU A N 1
ATOM 690 C CA . GLU A 1 83 ? 14.446 -8.472 -11.659 1.00 96.81 83 GLU A CA 1
ATOM 691 C C . GLU A 1 83 ? 13.908 -8.153 -13.049 1.00 96.81 83 GLU A C 1
ATOM 693 O O . GLU A 1 83 ? 12.914 -8.742 -13.470 1.00 96.81 83 GLU A O 1
ATOM 698 N N . THR A 1 84 ? 14.561 -7.240 -13.761 1.00 95.38 84 THR A N 1
ATOM 699 C CA . THR A 1 84 ? 14.284 -6.923 -15.161 1.00 95.38 84 THR A CA 1
ATOM 700 C C . THR A 1 84 ? 15.332 -7.586 -16.041 1.00 95.38 84 THR A C 1
ATOM 702 O O . THR A 1 84 ? 16.528 -7.363 -15.886 1.00 95.38 84 THR A O 1
ATOM 705 N N . GLU A 1 85 ? 14.872 -8.370 -17.003 1.00 95.19 85 GLU A N 1
ATOM 706 C CA . GLU A 1 85 ? 15.654 -9.024 -18.043 1.00 95.19 85 GLU A CA 1
ATOM 707 C C . GLU A 1 85 ? 15.347 -8.332 -19.379 1.00 95.19 85 GLU A C 1
ATOM 709 O O . GLU A 1 85 ? 14.177 -8.174 -19.747 1.00 95.19 85 GLU A O 1
ATOM 714 N N . ARG A 1 86 ? 16.384 -7.919 -20.114 1.00 91.88 86 ARG A N 1
ATOM 715 C CA . ARG A 1 86 ? 16.283 -7.412 -21.489 1.00 91.88 86 ARG A CA 1
ATOM 716 C C . ARG A 1 86 ? 17.212 -8.200 -22.389 1.00 91.88 86 ARG A C 1
ATOM 718 O O . ARG A 1 86 ? 18.352 -8.461 -22.022 1.00 91.88 86 ARG A O 1
ATOM 725 N N . GLN A 1 87 ? 16.739 -8.576 -23.575 1.00 90.56 87 GLN A N 1
ATOM 726 C CA . GLN A 1 87 ? 17.545 -9.344 -24.535 1.00 90.56 87 GLN A CA 1
ATOM 727 C C . GLN A 1 87 ? 18.165 -10.609 -23.908 1.00 90.56 87 GLN A C 1
ATOM 729 O O . GLN A 1 87 ? 19.319 -10.940 -24.168 1.00 90.56 87 GLN A O 1
ATOM 734 N N . GLN A 1 88 ? 17.394 -11.306 -23.063 1.00 88.69 88 GLN A N 1
ATOM 735 C CA . GLN A 1 88 ? 17.816 -12.515 -22.335 1.00 88.69 88 GLN A CA 1
ATOM 736 C C . GLN A 1 88 ? 18.998 -12.319 -21.368 1.00 88.69 88 GLN A C 1
ATOM 738 O O . GLN A 1 88 ? 19.668 -13.281 -20.994 1.00 88.69 88 GLN A O 1
ATOM 743 N N . ARG A 1 89 ? 19.267 -11.081 -20.944 1.00 90.88 89 ARG A N 1
ATOM 744 C CA . ARG A 1 89 ? 20.267 -10.748 -19.925 1.00 90.88 89 ARG A CA 1
ATOM 745 C C . ARG A 1 89 ? 19.620 -9.948 -18.809 1.00 90.88 89 ARG A C 1
ATOM 747 O O . ARG A 1 89 ? 18.691 -9.182 -19.057 1.00 90.88 89 ARG A O 1
ATOM 754 N N . ILE A 1 90 ? 20.118 -10.122 -17.589 1.00 90.94 90 ILE A N 1
ATOM 755 C CA . ILE A 1 90 ? 19.705 -9.285 -16.461 1.00 90.94 90 ILE A CA 1
ATOM 756 C C . ILE A 1 90 ? 20.122 -7.847 -16.774 1.00 90.94 90 ILE A C 1
ATOM 758 O O . ILE A 1 90 ? 21.288 -7.575 -17.049 1.00 90.94 90 ILE A O 1
ATOM 762 N N . ASP A 1 91 ? 19.135 -6.961 -16.776 1.00 90.88 91 ASP A N 1
ATOM 763 C CA . ASP A 1 91 ? 19.261 -5.532 -17.043 1.00 90.88 91 ASP A CA 1
ATOM 764 C C . ASP A 1 91 ? 19.366 -4.751 -15.734 1.00 90.88 91 ASP A C 1
ATOM 766 O O . ASP A 1 91 ? 20.253 -3.922 -15.545 1.00 90.88 91 ASP A O 1
ATOM 770 N N . SER A 1 92 ? 18.468 -5.062 -14.799 1.00 93.50 92 SER A N 1
ATOM 771 C CA . SER A 1 92 ? 18.476 -4.470 -13.468 1.00 93.50 92 SER A CA 1
ATOM 772 C C . SER A 1 92 ? 17.781 -5.349 -12.439 1.00 93.50 92 SER A C 1
ATOM 774 O O . SER A 1 92 ? 16.881 -6.125 -12.756 1.00 93.50 92 SER A O 1
ATOM 776 N N . CYS A 1 93 ? 18.174 -5.180 -11.185 1.00 95.44 93 CYS A N 1
ATOM 777 C CA . CYS A 1 93 ? 17.564 -5.794 -10.021 1.00 95.44 93 CYS A CA 1
ATOM 778 C C . CYS A 1 93 ? 17.265 -4.711 -8.989 1.00 95.44 93 CYS A C 1
ATOM 780 O O . CYS A 1 93 ? 18.078 -3.813 -8.778 1.00 95.44 93 CYS A O 1
ATOM 782 N N . ARG A 1 94 ? 16.126 -4.820 -8.313 1.00 96.56 94 ARG A N 1
ATOM 783 C CA . ARG A 1 94 ? 15.736 -3.927 -7.224 1.00 96.56 94 ARG A CA 1
ATOM 784 C C . ARG A 1 94 ? 15.279 -4.729 -6.027 1.00 96.56 94 ARG A C 1
ATOM 786 O O . ARG A 1 94 ? 14.369 -5.538 -6.157 1.00 96.56 94 ARG A O 1
ATOM 793 N N . HIS A 1 95 ? 15.841 -4.428 -4.867 1.00 97.81 95 HIS A N 1
ATOM 794 C CA . HIS A 1 95 ? 15.310 -4.819 -3.566 1.00 97.81 95 HIS A CA 1
ATOM 795 C C . HIS A 1 95 ? 14.639 -3.601 -2.920 1.00 97.81 95 HIS A C 1
ATOM 797 O O . HIS A 1 95 ? 15.251 -2.538 -2.836 1.00 97.81 95 HIS A O 1
ATOM 803 N N . SER A 1 96 ? 13.388 -3.729 -2.490 1.00 97.31 96 SER A N 1
ATOM 804 C CA . SER A 1 96 ? 12.591 -2.653 -1.898 1.00 97.31 96 SER A CA 1
ATOM 805 C C . SER A 1 96 ? 12.298 -2.948 -0.429 1.00 97.31 96 SER A C 1
ATOM 807 O O . SER A 1 96 ? 11.826 -4.028 -0.086 1.00 97.31 96 SER A O 1
ATOM 809 N N . VAL A 1 97 ? 12.559 -1.969 0.437 1.00 97.31 97 VAL A N 1
ATOM 810 C CA . VAL A 1 97 ? 12.395 -2.075 1.891 1.00 97.31 97 VAL A CA 1
ATOM 811 C C . VAL A 1 97 ? 11.275 -1.147 2.339 1.00 97.31 97 VAL A C 1
ATOM 813 O O . VAL A 1 97 ? 11.333 0.061 2.101 1.00 97.31 97 VAL A O 1
ATOM 816 N N . PHE A 1 98 ? 10.273 -1.705 3.018 1.00 95.19 98 PHE A N 1
ATOM 817 C CA . PHE A 1 98 ? 9.074 -0.985 3.443 1.00 95.19 98 PHE A CA 1
ATOM 818 C C . PHE A 1 98 ? 8.923 -0.945 4.966 1.00 95.19 98 PHE A C 1
ATOM 820 O O . PHE A 1 98 ? 9.283 -1.889 5.667 1.00 95.19 98 PHE A O 1
ATOM 827 N N . HIS A 1 99 ? 8.306 0.125 5.472 1.00 90.50 99 HIS A N 1
ATOM 828 C CA . HIS A 1 99 ? 7.704 0.171 6.803 1.00 90.50 99 HIS A CA 1
ATOM 829 C C . HIS A 1 99 ? 6.186 0.277 6.641 1.00 90.50 99 HIS A C 1
ATOM 831 O O . HIS A 1 99 ? 5.639 1.329 6.312 1.00 90.50 99 HIS A O 1
ATOM 837 N N . GLY A 1 100 ? 5.487 -0.847 6.811 1.00 89.38 100 GLY A N 1
ATOM 838 C CA . GLY A 1 100 ? 4.095 -0.941 6.377 1.00 89.38 100 GLY A CA 1
ATOM 839 C C . GLY A 1 100 ? 4.011 -0.818 4.854 1.00 89.38 100 GLY A C 1
ATOM 840 O O . GLY A 1 100 ? 4.538 -1.673 4.157 1.00 89.38 100 GLY A O 1
ATOM 841 N N . TRP A 1 101 ? 3.368 0.241 4.356 1.00 89.81 101 TRP A N 1
ATOM 842 C CA . TRP A 1 101 ? 3.219 0.523 2.916 1.00 89.81 101 TRP A CA 1
ATOM 843 C C . TRP A 1 101 ? 4.028 1.733 2.442 1.00 89.81 101 TRP A C 1
ATOM 845 O O . TRP A 1 101 ? 3.872 2.185 1.309 1.00 89.81 101 TRP A O 1
ATOM 855 N N . GLU A 1 102 ? 4.866 2.276 3.321 1.00 93.69 102 GLU A N 1
ATOM 856 C CA . GLU A 1 102 ? 5.787 3.356 3.007 1.00 93.69 102 GLU A CA 1
ATOM 857 C C . GLU A 1 102 ? 7.122 2.766 2.551 1.00 93.69 102 GLU A C 1
ATOM 859 O O . GLU A 1 102 ? 7.724 1.965 3.271 1.00 93.69 102 GLU A O 1
ATOM 864 N N . LEU A 1 103 ? 7.584 3.145 1.357 1.00 97.38 103 LEU A N 1
ATOM 865 C CA . LEU A 1 103 ? 8.923 2.790 0.892 1.00 97.38 103 LEU A CA 1
ATOM 866 C C . LEU A 1 103 ? 9.944 3.559 1.737 1.00 97.38 103 LEU A C 1
ATOM 868 O O . LEU A 1 103 ? 9.900 4.786 1.777 1.00 97.38 103 LEU A O 1
ATOM 872 N N . LEU A 1 104 ? 10.859 2.843 2.388 1.00 97.44 104 LEU A N 1
ATOM 873 C CA . LEU A 1 104 ? 11.963 3.434 3.148 1.00 97.44 104 LEU A CA 1
ATOM 874 C C . LEU A 1 104 ? 13.215 3.559 2.293 1.00 97.44 104 LEU A C 1
ATOM 876 O O . LEU A 1 104 ? 13.890 4.588 2.295 1.00 97.44 104 LEU A O 1
ATOM 880 N N . ALA A 1 105 ? 13.535 2.487 1.573 1.00 97.44 105 ALA A N 1
ATOM 881 C CA . ALA A 1 105 ? 14.721 2.419 0.748 1.00 97.44 105 ALA A CA 1
ATOM 882 C C . ALA A 1 105 ? 14.535 1.445 -0.411 1.00 97.44 105 ALA A C 1
ATOM 884 O O . ALA A 1 105 ? 13.744 0.503 -0.338 1.00 97.44 105 ALA A O 1
ATOM 885 N N . GLN A 1 106 ? 15.318 1.646 -1.462 1.00 96.69 106 GLN A N 1
ATOM 886 C CA . GLN A 1 106 ? 15.526 0.652 -2.500 1.00 96.69 106 GLN A CA 1
ATOM 887 C C . GLN A 1 106 ? 17.017 0.478 -2.769 1.00 96.69 106 GLN A C 1
ATOM 889 O O . GLN A 1 106 ? 17.795 1.429 -2.696 1.00 96.69 106 GLN A O 1
ATOM 894 N N . GLN A 1 107 ? 17.409 -0.754 -3.055 1.00 96.88 107 GLN A N 1
ATOM 895 C CA . GLN A 1 107 ? 18.758 -1.111 -3.458 1.00 96.88 107 GLN A CA 1
ATOM 896 C C . GLN A 1 107 ? 18.690 -1.566 -4.906 1.00 96.88 107 GLN A C 1
ATOM 898 O O . GLN A 1 107 ? 18.003 -2.539 -5.218 1.00 96.88 107 GLN A O 1
ATOM 903 N N . ASP A 1 108 ? 19.363 -0.829 -5.777 1.00 94.81 108 ASP A N 1
ATOM 904 C CA . ASP A 1 108 ? 19.333 -1.025 -7.216 1.00 94.81 108 ASP A CA 1
ATOM 905 C C . ASP A 1 108 ? 20.684 -1.550 -7.692 1.00 94.81 108 ASP A C 1
ATOM 907 O O . ASP A 1 108 ? 21.727 -0.943 -7.436 1.00 94.81 108 ASP A O 1
ATOM 911 N N . GLN A 1 109 ? 20.646 -2.647 -8.441 1.00 94.38 109 GLN A N 1
ATOM 912 C CA . GLN A 1 109 ? 21.754 -3.115 -9.255 1.00 94.38 109 GLN A CA 1
ATOM 913 C C . GLN A 1 109 ? 21.380 -2.935 -10.726 1.00 94.38 109 GLN A C 1
ATOM 915 O O . GLN A 1 109 ? 20.393 -3.502 -11.180 1.00 94.38 109 GLN A O 1
ATOM 920 N N . TYR A 1 110 ? 22.144 -2.150 -11.473 1.00 90.94 110 TYR A N 1
ATOM 921 C CA . TYR A 1 110 ? 21.912 -1.869 -12.897 1.00 90.94 110 TYR A CA 1
ATOM 922 C C . TYR A 1 110 ? 23.247 -1.559 -13.575 1.00 90.94 110 TYR A C 1
ATOM 924 O O . TYR A 1 110 ? 24.265 -1.476 -12.892 1.00 90.94 110 TYR A O 1
ATOM 932 N N . TYR A 1 111 ? 23.283 -1.389 -14.893 1.00 86.00 111 TYR A N 1
ATOM 933 C CA . TYR A 1 111 ? 24.492 -0.939 -15.583 1.00 86.00 111 TYR A CA 1
ATOM 934 C C . TYR A 1 111 ? 24.217 0.262 -16.478 1.00 86.00 111 TYR A C 1
ATOM 936 O O . TYR A 1 111 ? 23.120 0.420 -17.009 1.00 86.00 111 TYR A O 1
ATOM 944 N N . ASP A 1 112 ? 25.256 1.066 -16.678 1.00 83.00 112 ASP A N 1
ATOM 945 C CA . ASP A 1 112 ? 25.325 2.032 -17.768 1.00 83.00 112 ASP A CA 1
ATOM 946 C C . ASP A 1 112 ? 26.315 1.536 -18.829 1.00 83.00 112 ASP A C 1
ATOM 948 O O . ASP A 1 112 ? 27.178 0.695 -18.559 1.00 83.00 112 ASP A O 1
ATOM 952 N N . ILE A 1 113 ? 26.183 2.049 -20.051 1.00 81.94 113 ILE A N 1
ATOM 953 C CA . ILE A 1 113 ? 27.141 1.797 -21.130 1.00 81.94 113 ILE A CA 1
ATOM 954 C C . ILE A 1 113 ? 28.082 2.997 -21.202 1.00 81.94 113 ILE A C 1
ATOM 956 O O . ILE A 1 113 ? 27.665 4.096 -21.571 1.00 81.94 113 ILE A O 1
ATOM 960 N N . GLU A 1 114 ? 29.352 2.780 -20.884 1.00 82.19 114 GLU A N 1
ATOM 961 C CA . GLU A 1 114 ? 30.411 3.770 -21.057 1.00 82.19 114 GLU A CA 1
ATOM 962 C C . GLU A 1 114 ? 31.086 3.560 -22.413 1.00 82.19 114 GLU A C 1
ATOM 964 O O . GLU A 1 114 ? 31.539 2.464 -22.737 1.00 82.19 114 GLU A O 1
ATOM 969 N N . GLN A 1 115 ? 31.128 4.607 -23.237 1.00 84.12 115 GLN A N 1
ATOM 970 C CA . GLN A 1 115 ? 31.813 4.566 -24.529 1.00 84.12 115 GLN A CA 1
ATOM 971 C C . GLN A 1 115 ? 33.306 4.830 -24.316 1.00 84.12 115 GLN A C 1
ATOM 973 O O . GLN A 1 115 ? 33.681 5.927 -23.900 1.00 84.12 115 GLN A O 1
ATOM 978 N N . THR A 1 116 ? 34.153 3.845 -24.610 1.00 79.31 116 THR A N 1
ATOM 979 C CA . THR A 1 116 ? 35.617 3.966 -24.569 1.00 79.31 116 THR A CA 1
ATOM 980 C C . THR A 1 116 ? 36.202 3.900 -25.985 1.00 79.31 116 THR A C 1
ATOM 982 O O . THR A 1 116 ? 35.492 3.642 -26.958 1.00 79.31 116 THR A O 1
ATOM 985 N N . ALA A 1 117 ? 37.513 4.131 -26.123 1.00 80.00 117 ALA A N 1
ATOM 986 C CA . ALA A 1 117 ? 38.211 4.017 -27.410 1.00 80.00 117 ALA A CA 1
ATOM 987 C C . ALA A 1 117 ? 38.156 2.595 -28.013 1.00 80.00 117 ALA A C 1
ATOM 989 O O . ALA A 1 117 ? 38.342 2.436 -29.216 1.00 80.00 117 ALA A O 1
ATOM 990 N N . GLU A 1 118 ? 37.872 1.579 -27.192 1.00 78.50 118 GLU A N 1
ATOM 991 C CA . GLU A 1 118 ? 37.789 0.164 -27.579 1.00 78.50 118 GLU A CA 1
ATOM 992 C C . GLU A 1 118 ? 36.336 -0.317 -27.788 1.00 78.50 118 GLU A C 1
ATOM 994 O O . GLU A 1 118 ? 36.106 -1.476 -28.133 1.00 78.50 118 GLU A O 1
ATOM 999 N N . GLY A 1 119 ? 35.344 0.569 -27.617 1.00 80.94 119 GLY A N 1
ATOM 1000 C CA . GLY A 1 119 ? 33.915 0.278 -27.770 1.00 80.94 119 GLY A CA 1
ATOM 1001 C C . GLY A 1 119 ? 33.091 0.549 -26.505 1.00 80.94 119 GLY A C 1
ATOM 1002 O O . GLY A 1 119 ? 33.554 1.168 -25.551 1.00 80.94 119 GLY A O 1
ATOM 1003 N N . GLY A 1 120 ? 31.831 0.106 -26.499 1.00 81.75 120 GLY A N 1
ATOM 1004 C CA . GLY A 1 120 ? 30.936 0.261 -25.348 1.00 81.75 120 GLY A CA 1
ATOM 1005 C C . GLY A 1 120 ? 31.214 -0.782 -24.264 1.00 81.75 120 GLY A C 1
ATOM 1006 O O . GLY A 1 120 ? 31.028 -1.976 -24.498 1.00 81.75 120 GLY A O 1
ATOM 1007 N N . GLN A 1 121 ? 31.605 -0.338 -23.072 1.00 82.88 121 GLN A N 1
ATOM 1008 C CA . GLN A 1 121 ? 31.835 -1.180 -21.900 1.00 82.88 121 GLN A CA 1
ATOM 1009 C C . GLN A 1 121 ? 30.670 -1.058 -20.907 1.00 82.88 121 GLN A C 1
ATOM 1011 O O . GLN A 1 121 ? 30.155 0.032 -20.666 1.00 82.88 121 GLN A O 1
ATOM 1016 N N . LEU A 1 122 ? 30.243 -2.182 -20.322 1.00 84.94 122 LEU A N 1
ATOM 1017 C CA . LEU A 1 122 ? 29.212 -2.193 -19.278 1.00 84.94 122 LEU A CA 1
ATOM 1018 C C . LEU A 1 122 ? 29.828 -1.824 -17.927 1.00 84.94 122 LEU A C 1
ATOM 1020 O O . LEU A 1 122 ? 30.744 -2.508 -17.466 1.00 84.94 122 LEU A O 1
ATOM 1024 N N . ASN A 1 123 ? 29.286 -0.800 -17.271 1.00 87.06 123 ASN A N 1
ATOM 1025 C CA . ASN A 1 123 ? 29.667 -0.413 -15.917 1.00 87.06 123 ASN A CA 1
ATOM 1026 C C . ASN A 1 123 ? 28.518 -0.700 -14.941 1.00 87.06 123 ASN A C 1
ATOM 1028 O O . ASN A 1 123 ? 27.512 0.012 -14.924 1.00 87.06 123 ASN A O 1
ATOM 1032 N N . TRP A 1 124 ? 28.660 -1.762 -14.144 1.00 88.75 124 TRP A N 1
ATOM 1033 C CA . TRP A 1 124 ? 27.662 -2.158 -13.152 1.00 88.75 124 TRP A CA 1
ATOM 1034 C C . TRP A 1 124 ? 27.706 -1.255 -11.920 1.00 88.75 124 TRP A C 1
ATOM 1036 O O . TRP A 1 124 ? 28.745 -1.056 -11.295 1.00 88.75 124 TRP A O 1
ATOM 1046 N N . LYS A 1 125 ? 26.533 -0.775 -11.525 1.00 89.44 125 LYS A N 1
ATOM 1047 C CA . LYS A 1 125 ? 26.289 0.035 -10.340 1.00 89.44 125 LYS A CA 1
ATOM 1048 C C . LYS A 1 125 ? 25.482 -0.766 -9.333 1.00 89.44 125 LYS A C 1
ATOM 1050 O O . LYS A 1 125 ? 24.535 -1.455 -9.696 1.00 89.44 125 LYS A O 1
ATOM 1055 N N . ASN A 1 126 ? 25.854 -0.636 -8.065 1.00 92.50 126 ASN A N 1
ATOM 1056 C CA . ASN A 1 126 ? 25.067 -1.091 -6.926 1.00 92.50 126 ASN A CA 1
ATOM 1057 C C . ASN A 1 126 ? 24.889 0.098 -5.981 1.00 92.50 126 ASN A C 1
ATOM 1059 O O . ASN A 1 126 ? 25.876 0.651 -5.492 1.00 92.50 126 ASN A O 1
ATOM 1063 N N . GLN A 1 127 ? 23.651 0.546 -5.797 1.00 92.44 127 GLN A N 1
ATOM 1064 C CA . GLN A 1 127 ? 23.349 1.785 -5.087 1.00 92.44 127 GLN A CA 1
ATOM 1065 C C . GLN A 1 127 ? 22.155 1.605 -4.159 1.00 92.44 127 GLN A C 1
ATOM 1067 O O . GLN A 1 127 ? 21.165 0.973 -4.511 1.00 92.44 127 GLN A O 1
ATOM 1072 N N . THR A 1 128 ? 22.245 2.196 -2.969 1.00 96.00 128 THR A N 1
ATOM 1073 C CA . THR A 1 128 ? 21.123 2.289 -2.030 1.00 96.00 128 THR A CA 1
ATOM 1074 C C . THR A 1 128 ? 20.559 3.700 -2.066 1.00 96.00 128 THR A C 1
ATOM 1076 O O . THR A 1 128 ? 21.307 4.670 -1.955 1.00 96.00 128 THR A O 1
ATOM 1079 N N . HIS A 1 129 ? 19.241 3.799 -2.180 1.00 96.19 129 HIS A N 1
ATOM 1080 C CA . HIS A 1 129 ? 18.511 5.053 -2.197 1.00 96.19 129 HIS A CA 1
ATOM 1081 C C . HIS A 1 129 ? 17.445 5.067 -1.106 1.00 96.19 129 HIS A C 1
ATOM 1083 O O . HIS A 1 129 ? 16.703 4.099 -0.963 1.00 96.19 129 HIS A O 1
ATOM 1089 N N . TYR A 1 130 ? 17.338 6.171 -0.373 1.00 98.00 130 TYR A N 1
ATOM 1090 C CA . TYR A 1 130 ? 16.316 6.389 0.649 1.00 98.00 130 TYR A CA 1
ATOM 1091 C C . TYR A 1 130 ? 15.152 7.181 0.070 1.00 98.00 130 TYR A C 1
ATOM 1093 O O . TYR A 1 130 ? 15.357 8.178 -0.627 1.00 98.00 130 TYR A O 1
ATOM 1101 N N . ALA A 1 131 ? 13.935 6.733 0.346 1.00 97.44 131 ALA A N 1
ATOM 1102 C CA . ALA A 1 131 ? 12.726 7.320 -0.201 1.00 97.44 131 ALA A CA 1
ATOM 1103 C C . ALA A 1 131 ? 12.106 8.339 0.758 1.00 97.44 131 ALA A C 1
ATOM 1105 O O . ALA A 1 131 ? 12.089 8.159 1.973 1.00 97.44 131 ALA A O 1
ATOM 1106 N N . VAL A 1 132 ? 11.557 9.407 0.184 1.00 96.88 132 VAL A N 1
ATOM 1107 C CA . VAL A 1 132 ? 10.630 10.310 0.869 1.00 96.88 132 VAL A CA 1
ATOM 1108 C C . VAL A 1 132 ? 9.250 10.063 0.292 1.00 96.88 132 VAL A C 1
ATOM 1110 O O . VAL A 1 132 ? 9.042 10.240 -0.912 1.00 96.88 132 VAL A O 1
ATOM 1113 N N . CYS A 1 133 ? 8.314 9.665 1.146 1.00 94.75 133 CYS A N 1
ATOM 1114 C CA . CYS A 1 133 ? 6.952 9.339 0.758 1.00 94.75 133 CYS A CA 1
ATOM 1115 C C . CYS A 1 133 ? 5.949 10.361 1.299 1.00 94.75 133 CYS A C 1
ATOM 1117 O O . CYS A 1 133 ? 6.168 11.035 2.304 1.00 94.75 133 CYS A O 1
ATOM 1119 N N . GLN A 1 134 ? 4.817 10.466 0.616 1.00 92.12 134 GLN A N 1
ATOM 1120 C CA . GLN A 1 134 ? 3.633 11.135 1.131 1.00 92.12 134 GLN A CA 1
ATOM 1121 C C . GLN A 1 134 ? 2.855 10.191 2.069 1.00 92.12 134 GLN A C 1
ATOM 1123 O O . GLN A 1 134 ? 3.002 8.972 1.998 1.00 92.12 134 GLN A O 1
ATOM 1128 N N . SER A 1 135 ? 1.972 10.736 2.914 1.00 88.06 135 SER A N 1
ATOM 1129 C CA . SER A 1 135 ? 1.127 9.971 3.854 1.00 88.06 135 SER A CA 1
ATOM 1130 C C . SER A 1 135 ? 0.270 8.879 3.208 1.00 88.06 135 SER A C 1
ATOM 1132 O O . SER A 1 135 ? -0.123 7.930 3.879 1.00 88.06 135 SER A O 1
ATOM 1134 N N . ASN A 1 136 ? -0.023 9.005 1.914 1.00 89.38 136 ASN A N 1
ATOM 1135 C CA . ASN A 1 136 ? -0.759 8.011 1.138 1.00 89.38 136 ASN A CA 1
ATOM 1136 C C . ASN A 1 136 ? 0.129 6.873 0.571 1.00 89.38 136 ASN A C 1
ATOM 1138 O O . ASN A 1 136 ? -0.336 6.068 -0.238 1.00 89.38 136 ASN A O 1
ATOM 1142 N N . GLY A 1 137 ? 1.411 6.828 0.950 1.00 91.12 137 GLY A N 1
ATOM 1143 C CA . GLY A 1 137 ? 2.403 5.855 0.490 1.00 91.12 137 GLY A CA 1
ATOM 1144 C C . GLY A 1 137 ? 3.022 6.156 -0.878 1.00 91.12 137 GLY A C 1
ATOM 1145 O O . GLY A 1 137 ? 3.801 5.348 -1.370 1.00 91.12 137 GLY A O 1
ATOM 1146 N N . GLN A 1 138 ? 2.700 7.287 -1.517 1.00 93.81 138 GLN A N 1
ATOM 1147 C CA . GLN A 1 138 ? 3.312 7.675 -2.791 1.00 93.81 138 GLN A CA 1
ATOM 1148 C C . GLN A 1 138 ? 4.771 8.121 -2.593 1.00 93.81 138 GLN A C 1
ATOM 1150 O O . GLN A 1 138 ? 4.996 9.105 -1.883 1.00 93.81 138 GLN A O 1
ATOM 1155 N N . PRO A 1 139 ? 5.765 7.503 -3.264 1.00 94.94 139 PRO A N 1
ATOM 1156 C CA . PRO A 1 139 ? 7.127 8.025 -3.265 1.00 94.94 139 PRO A CA 1
ATOM 1157 C C . PRO A 1 139 ? 7.203 9.342 -4.038 1.00 94.94 139 PRO A C 1
ATOM 1159 O O . PRO A 1 139 ? 6.746 9.432 -5.180 1.00 94.94 139 PRO A O 1
ATOM 1162 N N . LEU A 1 140 ? 7.810 10.355 -3.424 1.00 94.31 140 LEU A N 1
ATOM 1163 C CA . LEU A 1 140 ? 7.987 11.691 -3.993 1.00 94.31 140 LEU A CA 1
ATOM 1164 C C . LEU A 1 140 ? 9.405 11.911 -4.520 1.00 94.31 140 LEU A C 1
ATOM 1166 O O . LEU A 1 140 ? 9.582 12.592 -5.532 1.00 94.31 140 LEU A O 1
ATOM 1170 N N . ALA A 1 141 ? 10.410 11.354 -3.844 1.00 94.94 141 ALA A N 1
ATOM 1171 C CA . ALA A 1 141 ? 11.812 11.481 -4.223 1.00 94.94 141 ALA A CA 1
ATOM 1172 C C . ALA A 1 141 ? 12.668 10.352 -3.637 1.00 94.94 141 ALA A C 1
ATOM 1174 O O . ALA A 1 141 ? 12.293 9.745 -2.632 1.00 94.94 141 ALA A O 1
ATOM 1175 N N . LEU A 1 142 ? 13.825 10.116 -4.257 1.00 96.19 142 LEU A N 1
ATOM 1176 C CA . LEU A 1 142 ? 14.877 9.231 -3.764 1.00 96.19 142 LEU A CA 1
ATOM 1177 C C . LEU A 1 142 ? 16.177 10.007 -3.547 1.00 96.19 142 LEU A C 1
ATOM 1179 O O . LEU A 1 142 ? 16.500 10.910 -4.325 1.00 96.19 142 LEU A O 1
ATOM 1183 N N . PHE A 1 143 ? 16.942 9.618 -2.528 1.00 95.62 143 PHE A N 1
ATOM 1184 C CA . PHE A 1 143 ? 18.202 10.254 -2.148 1.00 95.62 143 PHE A CA 1
ATOM 1185 C C . PHE A 1 143 ? 19.317 9.232 -1.932 1.00 95.62 143 PHE A C 1
ATOM 1187 O O . PHE A 1 143 ? 19.062 8.138 -1.436 1.00 95.62 143 PHE A O 1
ATOM 1194 N N . THR A 1 144 ? 20.558 9.589 -2.265 1.00 95.06 144 THR A N 1
ATOM 1195 C CA . THR A 1 144 ? 21.740 8.806 -1.862 1.00 95.06 144 THR A CA 1
ATOM 1196 C C . THR A 1 144 ? 21.940 8.857 -0.338 1.00 95.06 144 THR A C 1
ATOM 1198 O O . THR A 1 144 ? 21.337 9.710 0.324 1.00 95.06 144 THR A O 1
ATOM 1201 N N . PRO A 1 145 ? 22.812 8.011 0.249 1.00 95.44 145 PRO A N 1
ATOM 1202 C CA . PRO A 1 145 ? 23.161 8.093 1.671 1.00 95.44 145 PRO A CA 1
ATOM 1203 C C . PRO A 1 145 ? 23.723 9.457 2.101 1.00 95.44 145 PRO A C 1
ATOM 1205 O O . PRO A 1 145 ? 23.562 9.855 3.249 1.00 95.44 145 PRO A O 1
ATOM 1208 N N . GLU A 1 146 ? 24.320 10.210 1.177 1.00 96.31 146 GLU A N 1
ATOM 1209 C CA . GLU A 1 146 ? 24.834 11.567 1.401 1.00 96.31 146 GLU A CA 1
ATOM 1210 C C . GLU A 1 146 ? 23.748 12.653 1.272 1.00 96.31 146 GLU A C 1
ATOM 1212 O O . GLU A 1 146 ? 24.051 13.843 1.346 1.00 96.31 146 GLU A O 1
ATOM 1217 N N . GLY A 1 147 ? 22.489 12.272 1.032 1.00 91.31 147 GLY A N 1
ATOM 1218 C CA . GLY A 1 147 ? 21.361 13.197 0.905 1.00 91.31 147 GLY A CA 1
ATOM 1219 C C . GLY A 1 147 ? 21.232 13.870 -0.465 1.00 91.31 147 GLY A C 1
ATOM 1220 O O . GLY A 1 147 ? 20.531 14.875 -0.585 1.00 91.31 147 GLY A O 1
ATOM 1221 N N . LYS A 1 148 ? 21.881 13.350 -1.518 1.00 93.44 148 LYS A N 1
ATOM 1222 C CA . LYS A 1 148 ? 21.753 13.902 -2.879 1.00 93.44 148 LYS A CA 1
ATOM 1223 C C . LYS A 1 148 ? 20.519 13.332 -3.589 1.00 93.44 148 LYS A C 1
ATOM 1225 O O . LYS A 1 148 ? 20.373 12.112 -3.603 1.00 93.44 148 LYS A O 1
ATOM 1230 N N . PRO A 1 149 ? 19.650 14.157 -4.203 1.00 91.06 149 PRO A N 1
ATOM 1231 C CA . PRO A 1 149 ? 18.477 13.660 -4.920 1.00 91.06 149 PRO A CA 1
ATOM 1232 C C . 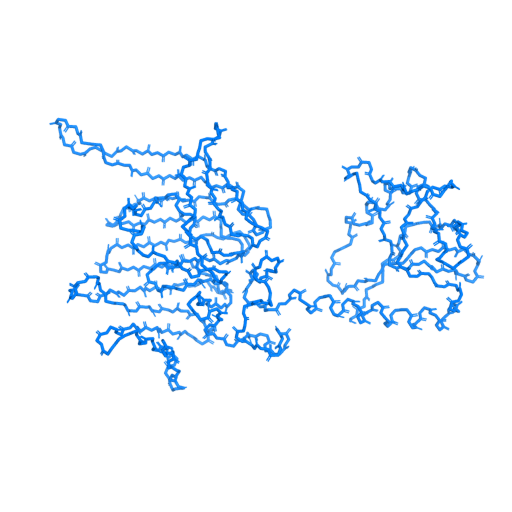PRO A 1 149 ? 18.887 12.905 -6.192 1.00 91.06 149 PRO A C 1
ATOM 1234 O O . PRO A 1 149 ? 19.694 13.403 -6.974 1.00 91.06 149 PRO A O 1
ATOM 1237 N N . THR A 1 150 ? 18.312 11.722 -6.406 1.00 90.12 150 THR A N 1
ATOM 1238 C CA . THR A 1 150 ? 18.603 10.835 -7.555 1.00 90.12 150 THR A CA 1
ATOM 1239 C C . THR A 1 150 ? 17.391 10.552 -8.430 1.00 90.12 150 THR A C 1
ATOM 1241 O O . THR A 1 150 ? 17.544 10.246 -9.606 1.00 90.12 150 THR A O 1
ATOM 1244 N N . TRP A 1 151 ? 16.189 10.690 -7.873 1.00 91.50 151 TRP A N 1
ATOM 1245 C CA . TRP A 1 151 ? 14.926 10.541 -8.587 1.00 91.50 151 TRP A CA 1
ATOM 1246 C C . TRP A 1 151 ? 13.871 11.449 -7.956 1.00 91.50 151 TRP A C 1
ATOM 1248 O O . TRP A 1 151 ? 13.886 11.687 -6.743 1.00 91.50 151 TRP A O 1
ATOM 1258 N N . ARG A 1 152 ? 12.922 11.929 -8.765 1.00 90.31 152 ARG A N 1
ATOM 1259 C CA . ARG A 1 152 ? 11.758 12.686 -8.290 1.00 90.31 152 ARG A CA 1
ATOM 1260 C C . ARG A 1 152 ? 10.501 12.300 -9.060 1.00 90.31 152 ARG A C 1
ATOM 1262 O O . ARG A 1 152 ? 10.517 12.211 -10.286 1.00 90.31 152 ARG A O 1
ATOM 1269 N N . LYS A 1 153 ? 9.384 12.154 -8.344 1.00 88.38 153 LYS A N 1
ATOM 1270 C CA . LYS A 1 153 ? 8.076 11.870 -8.938 1.00 88.38 153 LYS A CA 1
ATOM 1271 C C . LYS A 1 153 ? 7.660 12.995 -9.885 1.00 88.38 153 LYS A C 1
ATOM 1273 O O . LYS A 1 153 ? 7.739 14.180 -9.553 1.00 88.38 153 LYS A O 1
ATOM 1278 N N . GLN A 1 154 ? 7.172 12.608 -11.058 1.00 84.88 154 GLN A N 1
ATOM 1279 C CA . GLN A 1 154 ? 6.585 13.544 -12.012 1.00 84.88 154 GLN A CA 1
ATOM 1280 C C . GLN A 1 154 ? 5.266 14.124 -11.477 1.00 84.88 154 GLN A C 1
ATOM 1282 O O . GLN A 1 154 ? 4.539 13.422 -10.774 1.00 84.88 154 GLN A O 1
ATOM 1287 N N . PRO A 1 155 ? 4.902 15.368 -11.841 1.00 85.81 155 PRO A N 1
ATOM 1288 C CA . PRO A 1 155 ? 3.637 15.959 -11.423 1.00 85.81 155 PRO A CA 1
ATOM 1289 C C . PRO A 1 155 ? 2.426 15.121 -11.853 1.00 85.81 155 PRO A C 1
ATOM 1291 O O . PRO A 1 155 ? 2.174 14.915 -13.047 1.00 85.81 155 PRO A O 1
ATOM 1294 N N . THR A 1 156 ? 1.648 14.680 -10.868 1.00 88.06 156 THR A N 1
ATOM 1295 C CA . THR A 1 156 ? 0.385 13.965 -11.057 1.00 88.06 156 THR A CA 1
ATOM 1296 C C . THR A 1 156 ? -0.794 14.785 -10.549 1.00 88.06 156 THR A C 1
ATOM 1298 O O . THR A 1 156 ? -0.659 15.644 -9.680 1.00 88.06 156 THR A O 1
ATOM 1301 N N . ALA A 1 157 ? -1.981 14.501 -11.076 1.00 90.44 157 ALA A N 1
ATOM 1302 C CA . ALA A 1 157 ? -3.239 14.905 -10.478 1.00 90.44 157 ALA A CA 1
ATOM 1303 C C . ALA A 1 157 ? -3.414 14.220 -9.114 1.00 90.44 157 ALA A C 1
ATOM 1305 O O . ALA A 1 157 ? -2.716 13.254 -8.796 1.00 90.44 157 ALA A O 1
ATOM 1306 N N . LEU A 1 158 ? -4.421 14.663 -8.357 1.00 91.31 158 LEU A N 1
ATOM 1307 C CA . LEU A 1 158 ? -4.782 14.098 -7.053 1.00 91.31 158 LEU A CA 1
ATOM 1308 C C . LEU A 1 158 ? -4.928 12.563 -7.074 1.00 91.31 158 LEU A C 1
ATOM 1310 O O . LEU A 1 158 ? -4.548 11.889 -6.126 1.00 91.31 158 LEU A O 1
ATOM 1314 N N . TRP A 1 159 ? -5.436 12.020 -8.180 1.00 92.62 159 TRP A N 1
ATOM 1315 C CA . TRP A 1 159 ? -5.719 10.595 -8.370 1.00 92.62 159 TRP A CA 1
ATOM 1316 C C . TRP A 1 159 ? -4.601 9.827 -9.088 1.00 92.62 159 TRP A C 1
ATOM 1318 O O . TRP A 1 159 ? -4.809 8.709 -9.552 1.00 92.62 159 TRP A O 1
ATOM 1328 N N . GLY A 1 160 ? -3.407 10.414 -9.195 1.00 90.56 160 GLY A N 1
ATOM 1329 C CA . GLY A 1 160 ? -2.235 9.742 -9.756 1.00 90.56 160 GLY A CA 1
ATOM 1330 C C . GLY A 1 160 ? -2.075 9.875 -11.273 1.00 90.56 160 GLY A C 1
ATOM 1331 O O . GLY A 1 160 ? -1.067 9.426 -11.815 1.00 90.56 160 GLY A O 1
ATOM 1332 N N . ARG A 1 161 ? -3.012 10.533 -11.971 1.00 90.00 161 ARG A N 1
ATOM 1333 C CA . ARG A 1 161 ? -2.900 10.800 -13.415 1.00 90.00 161 ARG A CA 1
ATOM 1334 C C . ARG A 1 161 ? -1.709 11.704 -13.715 1.00 90.00 161 ARG A C 1
ATOM 1336 O O . ARG A 1 161 ? -1.659 12.821 -13.209 1.00 90.00 161 ARG A O 1
ATOM 1343 N N . LEU A 1 162 ? -0.791 11.290 -14.582 1.00 83.38 162 LEU A N 1
ATOM 1344 C CA . LEU A 1 162 ? 0.330 12.136 -15.008 1.00 83.38 162 LEU A CA 1
ATOM 1345 C C . LEU A 1 162 ? -0.181 13.390 -15.740 1.00 83.38 162 LEU A C 1
ATOM 1347 O O . LEU A 1 162 ? -0.946 13.293 -16.700 1.00 83.38 162 LEU A O 1
ATOM 1351 N N . LEU A 1 163 ? 0.231 14.583 -15.296 1.00 79.94 163 LEU A N 1
ATOM 1352 C CA . LEU A 1 163 ? -0.297 15.847 -15.833 1.00 79.94 163 LEU A CA 1
ATOM 1353 C C . LEU A 1 163 ? 0.384 16.301 -17.124 1.00 79.94 163 LEU A C 1
ATOM 1355 O O . LEU A 1 163 ? -0.199 17.081 -17.874 1.00 79.94 163 LEU A O 1
ATOM 1359 N N . ASN A 1 164 ? 1.601 15.836 -17.407 1.00 65.56 164 ASN A N 1
ATOM 1360 C CA . ASN A 1 164 ? 2.346 16.314 -18.564 1.00 65.56 164 ASN A CA 1
ATOM 1361 C C . ASN A 1 164 ? 3.275 15.242 -19.144 1.00 65.56 164 ASN A C 1
ATOM 1363 O O . ASN A 1 164 ? 4.394 15.026 -18.684 1.00 65.56 164 ASN A O 1
ATOM 1367 N N . HIS A 1 165 ? 2.836 14.628 -20.239 1.00 56.84 165 HIS A N 1
ATOM 1368 C CA . HIS A 1 165 ? 3.649 13.679 -20.997 1.00 56.84 165 HIS A CA 1
ATOM 1369 C C . HIS A 1 165 ? 4.825 14.333 -21.750 1.00 56.84 165 HIS A C 1
ATOM 1371 O O . HIS A 1 165 ? 5.668 13.613 -22.283 1.00 56.84 165 HIS A O 1
ATOM 1377 N N . ARG A 1 166 ? 4.918 15.676 -21.823 1.00 48.12 166 ARG A N 1
ATOM 1378 C CA . ARG A 1 166 ? 6.088 16.359 -22.408 1.00 48.12 166 ARG A CA 1
ATOM 1379 C C . ARG A 1 166 ? 7.289 16.389 -21.459 1.00 48.12 166 ARG A C 1
ATOM 1381 O O . ARG A 1 166 ? 8.401 16.447 -21.966 1.00 48.12 166 ARG A O 1
ATOM 1388 N N . TRP A 1 167 ? 7.108 16.284 -20.136 1.00 46.00 167 TRP A N 1
ATOM 1389 C CA . TRP A 1 167 ? 8.242 16.104 -19.209 1.00 46.00 167 TRP A CA 1
ATOM 1390 C C . TRP A 1 167 ? 8.877 14.713 -19.350 1.00 46.00 167 TRP A C 1
ATOM 1392 O O . TRP A 1 167 ? 10.097 14.602 -19.366 1.00 46.00 167 TRP A O 1
ATOM 1402 N N . ALA A 1 168 ? 8.074 13.680 -19.625 1.00 44.00 168 ALA A N 1
ATOM 1403 C CA . ALA A 1 168 ? 8.550 12.322 -19.914 1.00 44.00 168 ALA A CA 1
ATOM 1404 C C . ALA A 1 168 ? 9.346 12.187 -21.233 1.00 44.00 168 ALA A C 1
ATOM 1406 O O . ALA A 1 168 ? 9.923 11.140 -21.497 1.00 44.00 168 ALA A O 1
ATOM 1407 N N . LYS A 1 169 ? 9.383 13.222 -22.089 1.00 40.91 169 LYS A N 1
ATOM 1408 C CA . LYS A 1 169 ? 10.220 13.240 -23.305 1.00 40.91 169 LYS A CA 1
ATOM 1409 C C . LYS A 1 169 ? 11.696 13.551 -23.023 1.00 40.91 169 LYS A C 1
ATOM 1411 O O . LYS A 1 169 ? 12.513 13.325 -23.908 1.00 40.91 169 LYS A O 1
ATOM 1416 N N . TYR A 1 170 ? 12.015 14.081 -21.840 1.00 38.56 170 TYR A N 1
ATOM 1417 C CA . TYR A 1 170 ? 13.361 14.546 -21.475 1.00 38.56 170 TYR A CA 1
ATOM 1418 C C . TYR A 1 170 ? 14.024 13.716 -20.372 1.00 38.56 170 TYR A C 1
ATOM 1420 O O . TYR A 1 170 ? 15.175 13.971 -20.035 1.00 38.56 170 TYR A O 1
ATOM 1428 N N . GLN A 1 171 ? 13.326 12.716 -19.837 1.00 44.47 171 GLN A N 1
ATOM 1429 C CA . GLN A 1 171 ? 13.895 11.732 -18.927 1.00 44.47 171 GLN A CA 1
ATOM 1430 C C . GLN A 1 171 ? 13.823 10.369 -19.622 1.00 44.47 171 GLN A C 1
ATOM 1432 O O . GLN A 1 171 ? 12.721 9.935 -19.971 1.00 44.47 171 GLN A O 1
ATOM 1437 N N . PRO A 1 172 ? 14.963 9.696 -19.868 1.00 45.03 172 PRO A N 1
ATOM 1438 C CA . PRO A 1 172 ? 14.977 8.261 -20.137 1.00 45.03 172 PRO A CA 1
ATOM 1439 C C . PRO A 1 172 ? 14.169 7.526 -19.060 1.00 45.03 172 PRO A C 1
ATOM 1441 O O . PRO A 1 172 ? 13.907 8.095 -18.001 1.00 45.03 172 PRO A O 1
ATOM 1444 N N . SER A 1 173 ? 13.796 6.265 -19.295 1.00 52.06 173 SER A N 1
ATOM 1445 C CA . SER A 1 173 ? 13.331 5.395 -18.210 1.00 52.06 173 SER A CA 1
ATOM 1446 C C . SER A 1 173 ? 14.324 5.514 -17.057 1.00 52.06 173 SER A C 1
ATOM 1448 O O . SER A 1 173 ? 15.451 5.039 -17.191 1.00 52.06 173 SER A O 1
ATOM 1450 N N . GLU A 1 174 ? 13.961 6.223 -15.987 1.00 65.12 174 GLU A N 1
ATOM 1451 C CA . GLU A 1 174 ? 14.891 6.427 -14.888 1.00 65.12 174 GLU A CA 1
ATOM 1452 C C . GLU A 1 174 ? 15.007 5.064 -14.217 1.00 65.12 174 GLU A C 1
ATOM 1454 O O . GLU A 1 174 ? 14.006 4.591 -13.668 1.00 65.12 174 GLU A O 1
ATOM 1459 N N . PRO A 1 175 ? 16.175 4.396 -14.284 1.00 70.44 175 PRO A N 1
ATOM 1460 C CA . PRO A 1 175 ? 16.323 3.044 -13.750 1.00 70.44 175 PRO A CA 1
ATOM 1461 C C . PRO A 1 175 ? 15.932 2.998 -12.271 1.00 70.44 175 PRO A C 1
ATOM 1463 O O . PRO A 1 175 ? 15.498 1.966 -11.777 1.00 70.44 175 PRO A O 1
ATOM 1466 N N . LEU A 1 176 ? 15.992 4.150 -11.596 1.00 87.19 176 LEU A N 1
ATOM 1467 C CA . LEU A 1 176 ? 15.658 4.360 -10.198 1.00 87.19 176 LEU A CA 1
ATOM 1468 C C . LEU A 1 176 ? 14.165 4.602 -9.913 1.00 87.19 176 LEU A C 1
ATOM 1470 O O . LEU A 1 176 ? 13.799 4.629 -8.746 1.00 87.19 176 LEU A O 1
ATOM 1474 N N . ASN A 1 177 ? 13.282 4.758 -10.909 1.00 91.00 177 ASN A N 1
ATOM 1475 C CA . ASN A 1 177 ? 11.850 4.978 -10.657 1.00 91.00 177 ASN A CA 1
ATOM 1476 C C . ASN A 1 177 ? 11.250 3.796 -9.880 1.00 91.00 177 ASN A C 1
ATOM 1478 O O . ASN A 1 177 ? 11.200 2.705 -10.452 1.00 91.00 177 ASN A O 1
ATOM 1482 N N . PRO A 1 178 ? 10.727 3.980 -8.647 1.00 93.12 178 PRO A N 1
ATOM 1483 C CA . PRO A 1 178 ? 10.155 2.895 -7.844 1.00 93.12 178 PRO A CA 1
ATOM 1484 C C . PRO A 1 178 ? 8.986 2.156 -8.509 1.00 93.12 178 PRO A C 1
ATOM 1486 O O . PRO A 1 178 ? 8.641 1.058 -8.083 1.00 93.12 178 PRO A O 1
ATOM 148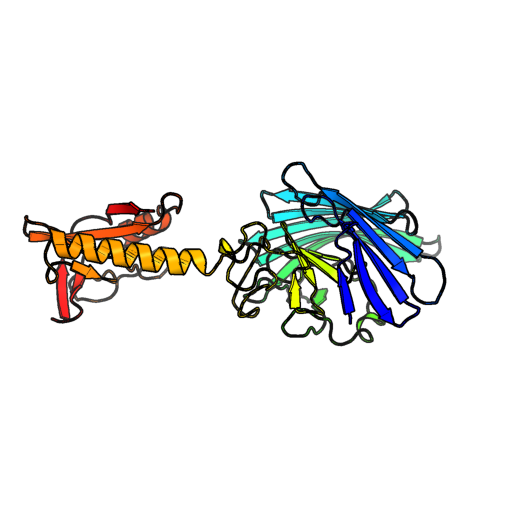9 N N . ASN A 1 179 ? 8.359 2.756 -9.530 1.00 92.88 179 ASN A N 1
ATOM 1490 C CA . ASN A 1 179 ? 7.122 2.294 -10.167 1.00 92.88 179 ASN A CA 1
ATOM 1491 C C . ASN A 1 179 ? 5.945 2.176 -9.190 1.00 92.88 179 ASN A C 1
ATOM 1493 O O . ASN A 1 179 ? 5.004 1.434 -9.440 1.00 92.88 179 ASN A O 1
ATOM 1497 N N . LEU A 1 180 ? 5.957 2.930 -8.090 1.00 94.75 180 LEU A N 1
ATOM 1498 C CA . LEU A 1 180 ? 4.850 2.971 -7.134 1.00 94.75 180 LEU A CA 1
ATOM 1499 C C . LEU A 1 180 ? 3.960 4.197 -7.378 1.00 94.75 180 LEU A C 1
ATOM 1501 O O . LEU A 1 180 ? 4.447 5.291 -7.710 1.00 94.75 180 LEU A O 1
ATOM 1505 N N . LEU A 1 181 ? 2.644 4.014 -7.226 1.00 94.69 181 LEU A N 1
ATOM 1506 C CA . LEU A 1 181 ? 1.657 5.090 -7.357 1.00 94.69 181 LEU A CA 1
ATOM 1507 C C . LEU A 1 181 ? 1.162 5.593 -5.998 1.00 94.69 181 LEU A C 1
ATOM 1509 O O . LEU A 1 181 ? 1.451 6.732 -5.644 1.00 94.69 181 LEU A O 1
ATOM 1513 N N . PHE A 1 182 ? 0.449 4.742 -5.267 1.00 94.38 182 PHE A N 1
ATOM 1514 C CA . PHE A 1 182 ? 0.008 4.911 -3.880 1.00 94.38 182 PHE A CA 1
ATOM 1515 C C . PHE A 1 182 ? 0.397 3.654 -3.086 1.00 94.38 182 PHE A C 1
ATOM 1517 O O . PHE A 1 182 ? 0.896 2.692 -3.675 1.00 94.38 182 PHE A O 1
ATOM 1524 N N . ALA A 1 183 ? 0.154 3.636 -1.773 1.00 92.88 183 ALA A N 1
ATOM 1525 C CA . ALA A 1 183 ? 0.352 2.454 -0.934 1.00 92.88 183 ALA A CA 1
ATOM 1526 C C . ALA A 1 183 ? -0.208 1.179 -1.594 1.00 92.88 183 ALA A C 1
ATOM 1528 O O . ALA A 1 183 ? -1.387 1.126 -1.938 1.00 92.88 183 ALA A O 1
ATOM 1529 N N . GLY A 1 184 ? 0.646 0.168 -1.776 1.00 91.94 184 GLY A N 1
ATOM 1530 C CA . GLY A 1 184 ? 0.286 -1.126 -2.374 1.00 91.94 184 GLY A CA 1
ATOM 1531 C C . GLY A 1 184 ? 0.155 -1.151 -3.902 1.00 91.94 184 GLY A C 1
ATOM 1532 O O . GLY A 1 184 ? -0.024 -2.221 -4.480 1.00 91.94 184 GLY A O 1
ATOM 1533 N N . GLN A 1 185 ? 0.290 -0.007 -4.582 1.00 95.44 185 GLN A N 1
ATOM 1534 C CA . GLN A 1 185 ? 0.049 0.098 -6.019 1.00 95.44 185 GLN A CA 1
ATOM 1535 C C . GLN A 1 185 ? 1.341 0.145 -6.839 1.00 95.44 185 GLN A C 1
ATOM 1537 O O . GLN A 1 185 ? 2.109 1.105 -6.741 1.00 95.44 185 GLN A O 1
ATOM 1542 N N . TYR A 1 186 ? 1.521 -0.836 -7.725 1.00 96.00 186 TYR A N 1
ATOM 1543 C CA . TYR A 1 186 ? 2.597 -0.866 -8.715 1.00 96.00 186 TYR A CA 1
ATOM 1544 C C . TYR A 1 186 ? 2.084 -0.377 -10.074 1.00 96.00 186 TYR A C 1
ATOM 1546 O O . TYR A 1 186 ? 1.222 -1.010 -10.680 1.00 96.00 186 TYR A O 1
ATOM 1554 N N . TYR A 1 187 ? 2.606 0.744 -10.558 1.00 94.81 187 TYR A N 1
ATOM 1555 C CA . TYR A 1 187 ? 2.232 1.360 -11.826 1.00 94.81 187 TYR A CA 1
ATOM 1556 C C . TYR A 1 187 ? 2.924 0.690 -13.015 1.00 94.81 187 TYR A C 1
ATOM 1558 O O . TYR A 1 187 ? 4.150 0.607 -13.082 1.00 94.81 187 TYR A O 1
ATOM 1566 N N . ASP A 1 188 ? 2.123 0.254 -13.980 1.00 93.00 188 ASP A N 1
ATOM 1567 C CA . ASP A 1 188 ? 2.575 -0.322 -15.236 1.00 93.00 188 ASP A CA 1
ATOM 1568 C C . ASP A 1 188 ? 2.431 0.704 -16.357 1.00 93.00 188 ASP A C 1
ATOM 1570 O O . ASP A 1 188 ? 1.347 0.884 -16.922 1.00 93.00 188 ASP A O 1
ATOM 1574 N N . GLU A 1 189 ? 3.542 1.358 -16.700 1.00 87.50 189 GLU A N 1
ATOM 1575 C CA . GLU A 1 189 ? 3.588 2.374 -17.758 1.00 87.50 189 GLU A CA 1
ATOM 1576 C C . GLU A 1 189 ? 3.024 1.868 -19.087 1.00 87.50 189 GLU A C 1
ATOM 1578 O O . GLU A 1 189 ? 2.392 2.631 -19.815 1.00 87.50 189 GLU A O 1
ATOM 1583 N N . GLU A 1 190 ? 3.220 0.583 -19.404 1.00 88.25 190 GLU A N 1
ATOM 1584 C CA . GLU A 1 190 ? 2.734 0.006 -20.652 1.00 88.25 190 GLU A CA 1
ATOM 1585 C C . GLU A 1 190 ? 1.209 0.053 -20.767 1.00 88.25 190 GLU A C 1
ATOM 1587 O O . GLU A 1 190 ? 0.681 0.310 -21.846 1.00 88.25 190 GLU A O 1
ATOM 1592 N N . SER A 1 191 ? 0.510 -0.182 -19.656 1.00 88.19 191 SER A N 1
ATOM 1593 C CA . SER A 1 191 ? -0.941 -0.364 -19.624 1.00 88.19 191 SER A CA 1
ATOM 1594 C C . SER A 1 191 ? -1.671 0.895 -19.169 1.00 88.19 191 SER A C 1
ATOM 1596 O O . SER A 1 191 ? -2.875 1.018 -19.393 1.00 88.19 191 SER A O 1
ATOM 1598 N N . GLY A 1 192 ? -0.944 1.810 -18.518 1.00 88.12 192 GLY A N 1
ATOM 1599 C CA . GLY A 1 192 ? -1.488 2.980 -17.841 1.00 88.12 192 GLY A CA 1
ATOM 1600 C C . GLY A 1 192 ? -2.191 2.659 -16.520 1.00 88.12 192 GLY A C 1
ATOM 1601 O O . GLY A 1 192 ? -2.710 3.575 -15.890 1.00 88.12 192 GLY A O 1
ATOM 1602 N N . LEU A 1 193 ? -2.205 1.394 -16.092 1.00 93.56 193 LEU A N 1
ATOM 1603 C CA . LEU A 1 193 ? -2.890 0.930 -14.889 1.00 93.56 193 LEU A CA 1
ATOM 1604 C C . LEU A 1 193 ? -1.910 0.722 -13.739 1.00 93.56 193 LEU A C 1
ATOM 1606 O O . LEU A 1 193 ? -0.728 0.450 -13.945 1.00 93.56 193 LEU A O 1
ATOM 1610 N N . ALA A 1 194 ? -2.421 0.784 -12.515 1.00 95.56 194 ALA A N 1
ATOM 1611 C CA . ALA A 1 194 ? -1.698 0.354 -11.334 1.00 95.56 194 ALA A CA 1
ATOM 1612 C C . ALA A 1 194 ? -2.245 -0.987 -10.827 1.00 95.56 194 ALA A C 1
ATOM 1614 O O . ALA A 1 194 ? -3.420 -1.103 -10.473 1.00 95.56 194 ALA A O 1
ATOM 1615 N N . TYR A 1 195 ? -1.390 -2.005 -10.783 1.00 97.12 195 TYR A N 1
ATOM 1616 C CA . TYR A 1 195 ? -1.670 -3.265 -10.105 1.00 97.12 195 TYR A CA 1
ATOM 1617 C C . TYR A 1 195 ? -1.753 -3.016 -8.593 1.00 97.12 195 TYR A C 1
ATOM 1619 O O . TYR A 1 195 ? -0.786 -2.552 -7.992 1.00 97.12 195 TYR A O 1
ATOM 1627 N N . ASN A 1 196 ? -2.898 -3.332 -7.984 1.00 95.19 196 ASN A N 1
ATOM 1628 C CA . ASN A 1 196 ? -3.155 -3.191 -6.553 1.00 95.19 196 ASN A CA 1
ATOM 1629 C C . ASN A 1 196 ? -3.718 -4.501 -5.989 1.00 95.19 196 ASN A C 1
ATOM 1631 O O . ASN A 1 196 ? -4.921 -4.615 -5.754 1.00 95.19 196 ASN A O 1
ATOM 1635 N N . ARG A 1 197 ? -2.841 -5.504 -5.861 1.00 93.31 197 ARG A N 1
ATOM 1636 C CA . ARG A 1 197 ? -3.081 -6.858 -5.332 1.00 93.31 197 ARG A CA 1
ATOM 1637 C C . ARG A 1 197 ? -4.347 -7.547 -5.875 1.00 93.31 197 ARG A C 1
ATOM 1639 O O . ARG A 1 197 ? -4.232 -8.443 -6.707 1.00 93.31 197 ARG A O 1
ATOM 1646 N N . PHE A 1 198 ? -5.533 -7.212 -5.368 1.00 91.69 198 PHE A N 1
ATOM 1647 C CA . PHE A 1 198 ? -6.805 -7.819 -5.767 1.00 91.69 198 PHE A CA 1
ATOM 1648 C C . PHE A 1 198 ? -7.484 -7.115 -6.946 1.00 91.69 198 PHE A C 1
ATOM 1650 O O . PHE A 1 198 ? -8.400 -7.682 -7.540 1.00 91.69 198 PHE A O 1
ATOM 1657 N N . ARG A 1 199 ? -7.071 -5.888 -7.284 1.00 93.06 199 ARG A N 1
ATOM 1658 C CA . ARG A 1 199 ? -7.684 -5.087 -8.349 1.00 93.06 199 ARG A CA 1
ATOM 1659 C C . ARG A 1 199 ? -6.647 -4.296 -9.138 1.00 93.06 199 ARG A C 1
ATOM 1661 O O . ARG A 1 199 ? -5.495 -4.153 -8.744 1.00 93.06 199 ARG A O 1
ATOM 1668 N N . TYR A 1 200 ? -7.086 -3.760 -10.269 1.00 95.00 200 TYR A N 1
ATOM 1669 C CA . TYR A 1 200 ? -6.323 -2.823 -11.084 1.00 95.00 200 TYR A CA 1
ATOM 1670 C C . TYR A 1 200 ? -6.968 -1.451 -11.011 1.00 95.00 200 TYR A C 1
ATOM 1672 O O . TYR A 1 200 ? -8.157 -1.316 -11.301 1.00 95.00 200 TYR A O 1
ATOM 1680 N N . TYR A 1 201 ? -6.189 -0.464 -10.593 1.00 95.25 201 TYR A N 1
ATOM 1681 C CA . TYR A 1 201 ? -6.596 0.926 -10.489 1.00 95.25 201 TYR A CA 1
ATOM 1682 C C . TYR A 1 201 ? -6.236 1.675 -11.770 1.00 95.25 201 TYR A C 1
ATOM 1684 O O . TYR A 1 201 ? -5.122 1.553 -12.280 1.00 95.25 201 TYR A O 1
ATOM 1692 N N . ASP A 1 202 ? -7.177 2.459 -12.278 1.00 93.50 202 ASP A N 1
ATOM 1693 C CA . ASP A 1 202 ? -6.971 3.352 -13.403 1.00 93.50 202 ASP A CA 1
ATOM 1694 C C . ASP A 1 202 ? -6.867 4.807 -12.902 1.00 93.50 202 ASP A C 1
ATOM 1696 O O . ASP A 1 202 ? -7.876 5.399 -12.499 1.00 93.50 202 ASP A O 1
ATOM 1700 N N . PRO A 1 203 ? -5.668 5.418 -12.928 1.00 91.81 203 PRO A N 1
ATOM 1701 C CA . PRO A 1 203 ? -5.484 6.804 -12.510 1.00 91.81 203 PRO A CA 1
ATOM 1702 C C . PRO A 1 203 ? -6.197 7.816 -13.416 1.00 91.81 203 PRO A C 1
ATOM 1704 O O . PRO A 1 203 ? -6.426 8.943 -12.979 1.00 91.81 203 PRO A O 1
ATOM 1707 N N . GLU A 1 204 ? -6.555 7.455 -14.654 1.00 88.31 204 GLU A N 1
ATOM 1708 C CA . GLU A 1 204 ? -7.282 8.342 -15.570 1.00 88.31 204 GLU A CA 1
ATOM 1709 C C . GLU A 1 204 ? -8.740 8.521 -15.145 1.00 88.31 204 GLU A C 1
ATOM 1711 O O . GLU A 1 204 ? -9.269 9.634 -15.181 1.00 88.31 204 GLU A O 1
ATOM 1716 N N . THR A 1 205 ? -9.382 7.436 -14.710 1.00 87.88 205 THR A N 1
ATOM 1717 C CA . THR A 1 205 ? -10.777 7.439 -14.245 1.00 87.88 205 THR A CA 1
ATOM 1718 C C . THR A 1 205 ? -10.910 7.547 -12.729 1.00 87.88 205 THR A C 1
ATOM 1720 O O . THR A 1 205 ? -12.025 7.738 -12.247 1.00 87.88 205 THR A O 1
ATOM 1723 N N . ALA A 1 206 ? -9.808 7.445 -11.981 1.00 91.88 206 ALA A N 1
ATOM 1724 C CA . ALA A 1 206 ? -9.775 7.402 -10.518 1.00 91.88 206 ALA A CA 1
ATOM 1725 C C . ALA A 1 206 ? -10.572 6.235 -9.902 1.00 91.88 206 ALA A C 1
ATOM 1727 O O . ALA A 1 206 ? -11.073 6.330 -8.779 1.00 91.88 206 ALA A O 1
ATOM 1728 N N . ASN A 1 207 ? -10.700 5.124 -10.630 1.00 91.81 207 ASN A N 1
ATOM 1729 C CA . ASN A 1 207 ? -11.489 3.966 -10.219 1.00 91.81 207 ASN A CA 1
ATOM 1730 C C . ASN A 1 207 ? -10.729 2.658 -10.437 1.00 91.81 207 ASN A C 1
ATOM 1732 O O . ASN A 1 207 ? -9.807 2.561 -11.244 1.00 91.81 207 ASN A O 1
ATOM 1736 N N . TYR A 1 208 ? -11.152 1.622 -9.727 1.00 93.19 208 TYR A N 1
ATOM 1737 C CA . TYR A 1 208 ? -10.810 0.254 -10.062 1.00 93.19 208 TYR A CA 1
ATOM 1738 C C . TYR A 1 208 ? -11.546 -0.206 -11.319 1.00 93.19 208 TYR A C 1
ATOM 1740 O O . TYR A 1 208 ? -12.694 0.157 -11.562 1.00 93.19 208 TYR A O 1
ATOM 1748 N N . LEU A 1 209 ? -10.896 -1.081 -12.084 1.00 90.62 209 LEU A N 1
ATOM 1749 C CA . LEU A 1 209 ? -11.451 -1.712 -13.283 1.00 90.62 209 LEU A CA 1
ATOM 1750 C C . LEU A 1 209 ? -12.280 -2.967 -12.996 1.00 90.62 209 LEU A C 1
ATOM 1752 O O . LEU A 1 209 ? -12.649 -3.687 -13.915 1.00 90.62 209 LEU A O 1
ATOM 1756 N N . SER A 1 210 ? -12.515 -3.300 -11.732 1.00 89.06 210 SER A N 1
ATOM 1757 C CA . SER A 1 210 ? -13.384 -4.407 -11.339 1.00 89.06 210 SER A CA 1
ATOM 1758 C C . SER A 1 210 ? -14.087 -4.072 -10.033 1.00 89.06 210 SER A C 1
ATOM 1760 O O . SER A 1 210 ? -13.566 -3.322 -9.202 1.00 89.06 210 SER A O 1
ATOM 1762 N N . SER A 1 211 ? -15.289 -4.628 -9.877 1.00 87.56 211 SER A N 1
ATOM 1763 C CA . SER A 1 211 ? -16.051 -4.534 -8.636 1.00 87.56 211 SER A CA 1
ATOM 1764 C C . SER A 1 211 ? -15.241 -5.115 -7.479 1.00 87.56 211 SER A C 1
ATOM 1766 O O . SER A 1 211 ? -14.542 -6.113 -7.654 1.00 87.56 211 SER A O 1
ATOM 1768 N N . ASP A 1 212 ? -15.374 -4.519 -6.294 1.00 87.25 212 ASP A N 1
ATOM 1769 C CA . ASP A 1 212 ? -14.738 -5.001 -5.071 1.00 87.25 212 ASP A CA 1
ATOM 1770 C C . ASP A 1 212 ? -15.049 -6.500 -4.848 1.00 87.25 212 ASP A C 1
ATOM 1772 O O . ASP A 1 212 ? -16.231 -6.864 -4.781 1.00 87.25 212 ASP A O 1
ATOM 1776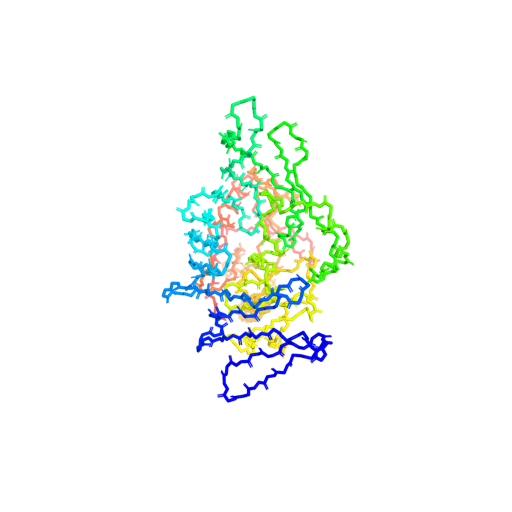 N N . PRO A 1 213 ? -14.032 -7.379 -4.742 1.00 85.00 213 PRO A N 1
ATOM 1777 C CA . PRO A 1 213 ? -14.225 -8.810 -4.514 1.00 85.00 213 PRO A CA 1
ATOM 1778 C C . PRO A 1 213 ? -14.966 -9.144 -3.216 1.00 85.00 213 PRO A C 1
ATOM 1780 O O . PRO A 1 213 ? -15.591 -10.199 -3.131 1.00 85.00 213 PRO A O 1
ATOM 1783 N N . ILE A 1 214 ? -14.926 -8.262 -2.208 1.00 81.12 214 ILE A N 1
ATOM 1784 C CA . ILE A 1 214 ? -15.704 -8.439 -0.971 1.00 81.12 214 ILE A CA 1
ATOM 1785 C C . ILE A 1 214 ? -17.113 -7.826 -1.064 1.00 81.12 214 ILE A C 1
ATOM 1787 O O . ILE A 1 214 ? -17.860 -7.819 -0.078 1.00 81.12 214 ILE A O 1
ATOM 1791 N N . GLY A 1 215 ? -17.505 -7.354 -2.252 1.00 81.94 215 GLY A N 1
ATOM 1792 C CA . GLY A 1 215 ? -18.808 -6.770 -2.548 1.00 81.94 215 GLY A CA 1
ATOM 1793 C C . GLY A 1 215 ? -19.062 -5.503 -1.738 1.00 81.94 215 GLY A C 1
ATOM 1794 O O . GLY A 1 215 ? -18.153 -4.721 -1.470 1.00 81.94 215 GLY A O 1
ATOM 1795 N N . LEU A 1 216 ? -20.298 -5.331 -1.266 1.00 77.50 216 LEU A N 1
ATOM 1796 C CA . LEU A 1 216 ? -20.696 -4.171 -0.457 1.00 77.50 216 LEU A CA 1
ATOM 1797 C C . LEU A 1 216 ? -19.995 -4.096 0.910 1.00 77.50 216 LEU A C 1
ATOM 1799 O O . LEU A 1 216 ? -20.078 -3.076 1.590 1.00 77.50 216 LEU A O 1
ATOM 1803 N N . ASN A 1 217 ? -19.259 -5.138 1.320 1.00 67.94 217 ASN A N 1
ATOM 1804 C CA . ASN A 1 217 ? -18.380 -5.027 2.484 1.00 67.94 217 ASN A CA 1
ATOM 1805 C C . ASN A 1 217 ? -17.224 -4.045 2.253 1.00 67.94 217 ASN A C 1
ATOM 1807 O O . ASN A 1 217 ? -16.664 -3.573 3.242 1.00 67.94 217 ASN A O 1
ATOM 1811 N N . GLY A 1 218 ? -16.888 -3.763 0.989 1.00 66.06 218 GLY A N 1
ATOM 1812 C CA . GLY A 1 218 ? -15.927 -2.740 0.582 1.00 66.06 218 GLY A CA 1
ATOM 1813 C C . GLY A 1 218 ? -16.513 -1.318 0.519 1.00 66.06 218 GLY A C 1
ATOM 1814 O O . GLY A 1 218 ? -15.806 -0.350 0.262 1.00 66.06 218 GLY A O 1
ATOM 1815 N N . GLY A 1 219 ? -17.821 -1.167 0.745 1.00 72.31 219 GLY A N 1
ATOM 1816 C CA . GLY A 1 219 ? -18.549 0.094 0.604 1.00 72.31 219 GLY A CA 1
ATOM 1817 C C . GLY A 1 219 ? -19.597 0.060 -0.509 1.00 72.31 219 GLY A C 1
ATOM 1818 O O . GLY A 1 219 ? -19.701 -0.892 -1.280 1.00 72.31 219 GLY A O 1
ATOM 1819 N N . GLU A 1 220 ? -20.400 1.119 -0.576 1.00 79.81 220 GLU A N 1
ATOM 1820 C CA . GLU A 1 220 ? -21.536 1.232 -1.505 1.00 79.81 220 GLU A CA 1
ATOM 1821 C C . GLU A 1 220 ? -21.104 1.508 -2.955 1.00 79.81 220 GLU A C 1
ATOM 1823 O O . GLU A 1 220 ? -21.865 1.271 -3.891 1.00 79.81 220 GLU A O 1
ATOM 1828 N N . THR A 1 221 ? -19.865 1.969 -3.151 1.00 82.56 221 THR A N 1
ATOM 1829 C CA . THR A 1 221 ? -19.257 2.262 -4.453 1.00 82.56 221 THR A CA 1
ATOM 1830 C C . THR A 1 221 ? -18.185 1.217 -4.788 1.00 82.56 221 THR A C 1
ATOM 1832 O O . THR A 1 221 ? -16.999 1.457 -4.577 1.00 82.56 221 THR A O 1
ATOM 1835 N N . PRO A 1 222 ? -18.544 0.045 -5.343 1.00 84.38 222 PRO A N 1
ATOM 1836 C CA . PRO A 1 222 ? -17.626 -1.095 -5.450 1.00 84.38 222 PRO A CA 1
ATOM 1837 C C . PRO A 1 222 ? -16.433 -0.884 -6.395 1.00 84.38 222 PRO A C 1
ATOM 1839 O O . PRO A 1 222 ? -15.512 -1.694 -6.392 1.00 84.38 222 PRO A O 1
ATOM 1842 N N . TYR A 1 223 ? -16.426 0.180 -7.197 1.00 89.06 223 TYR A N 1
ATOM 1843 C CA . TYR A 1 223 ? -15.322 0.527 -8.098 1.00 89.06 223 TYR A CA 1
ATOM 1844 C C . TYR A 1 223 ? -14.440 1.661 -7.560 1.00 89.06 223 TYR A C 1
ATOM 1846 O O . TYR A 1 223 ? -13.378 1.914 -8.117 1.00 89.06 223 TYR A O 1
ATOM 1854 N N . SER A 1 224 ? -14.836 2.350 -6.487 1.00 88.19 224 SER A N 1
ATOM 1855 C CA . SER A 1 224 ? -14.065 3.492 -5.983 1.00 88.19 224 SER A CA 1
ATOM 1856 C C . SER A 1 224 ? -12.759 3.044 -5.329 1.00 88.19 224 SER A C 1
ATOM 1858 O O . SER A 1 224 ? -12.747 2.020 -4.646 1.00 88.19 224 SER A O 1
ATOM 1860 N N . TYR A 1 225 ? -11.698 3.844 -5.469 1.00 88.94 225 TYR A N 1
ATOM 1861 C CA . TYR A 1 225 ? -10.440 3.626 -4.751 1.00 88.94 225 TYR A CA 1
ATOM 1862 C C . TYR A 1 225 ? -10.578 3.899 -3.246 1.00 88.94 225 TYR A C 1
ATOM 1864 O O . TYR A 1 225 ? -10.729 2.985 -2.442 1.00 88.94 225 TYR A O 1
ATOM 1872 N N . VAL A 1 226 ? -10.553 5.174 -2.866 1.00 86.81 226 VAL A N 1
ATOM 1873 C CA . VAL A 1 226 ? -10.760 5.653 -1.496 1.00 86.81 226 VAL A CA 1
ATOM 1874 C C . VAL A 1 226 ? -11.549 6.954 -1.545 1.00 86.81 226 VAL A C 1
ATOM 1876 O O . VAL A 1 226 ? -11.609 7.605 -2.584 1.00 86.81 226 VAL A O 1
ATOM 1879 N N . HIS A 1 227 ? -12.124 7.372 -0.417 1.00 82.69 227 HIS A N 1
ATOM 1880 C CA . HIS A 1 227 ? -12.837 8.649 -0.351 1.00 82.69 227 HIS A CA 1
ATOM 1881 C C . HIS A 1 227 ? -11.887 9.855 -0.473 1.00 82.69 227 HIS A C 1
ATOM 1883 O O . HIS A 1 227 ? -12.236 10.858 -1.092 1.00 82.69 227 HIS A O 1
ATOM 1889 N N . ASN A 1 228 ? -10.696 9.782 0.132 1.00 83.62 228 ASN A N 1
ATOM 1890 C CA . ASN A 1 228 ? -9.685 10.835 0.051 1.00 83.62 228 ASN A CA 1
ATOM 1891 C C . ASN A 1 228 ? -8.286 10.230 -0.170 1.00 83.62 228 ASN A C 1
ATOM 1893 O O . ASN A 1 228 ? -7.718 9.667 0.762 1.00 83.62 228 ASN A O 1
ATOM 1897 N N . PRO A 1 229 ? -7.692 10.348 -1.369 1.00 84.06 229 PRO A N 1
ATOM 1898 C CA . PRO A 1 229 ? -6.413 9.718 -1.691 1.00 84.06 229 PRO A CA 1
ATOM 1899 C C . PRO A 1 229 ? -5.225 10.439 -1.046 1.00 84.06 229 PRO A C 1
ATOM 1901 O O . PRO A 1 229 ? -4.088 10.021 -1.237 1.00 84.06 229 PRO A O 1
ATOM 1904 N N . TRP A 1 230 ? -5.458 11.531 -0.312 1.00 79.88 230 TRP A N 1
ATOM 1905 C CA . TRP A 1 230 ? -4.414 12.264 0.398 1.00 79.88 230 TRP A CA 1
ATOM 1906 C C . TRP A 1 230 ? -3.967 11.560 1.687 1.00 79.88 230 TRP A C 1
ATOM 1908 O O . TRP A 1 230 ? -2.778 11.525 2.008 1.00 79.88 230 TRP A O 1
ATOM 1918 N N . ASP A 1 231 ? -4.920 11.004 2.432 1.00 76.81 231 ASP A N 1
ATOM 1919 C CA . ASP A 1 231 ? -4.708 10.446 3.769 1.00 76.81 231 ASP A CA 1
ATOM 1920 C C . ASP A 1 231 ? -5.322 9.052 3.957 1.00 76.81 231 ASP A C 1
ATOM 1922 O O . ASP A 1 231 ? -5.127 8.438 5.006 1.00 76.81 231 ASP A O 1
ATOM 1926 N N . TRP A 1 232 ? -6.050 8.529 2.964 1.00 82.75 232 TRP A N 1
ATOM 1927 C CA . TRP A 1 232 ? -6.613 7.183 3.023 1.00 82.75 232 TRP A CA 1
ATOM 1928 C C . TRP A 1 232 ? -5.855 6.236 2.111 1.00 82.75 232 TRP A C 1
ATOM 1930 O O . TRP A 1 232 ? -5.475 6.571 0.991 1.00 82.75 232 TRP A O 1
ATOM 1940 N N . LEU A 1 233 ? -5.687 5.020 2.616 1.00 85.06 233 LEU A N 1
ATOM 1941 C CA . LEU A 1 233 ? -4.982 3.942 1.949 1.00 85.06 233 LEU A CA 1
ATOM 1942 C C . LEU A 1 233 ? -5.971 2.829 1.613 1.00 85.06 233 LEU A C 1
ATOM 1944 O O . LEU A 1 233 ? -6.815 2.479 2.443 1.00 85.06 233 LEU A O 1
ATOM 1948 N N . ASP A 1 234 ? -5.801 2.213 0.451 1.00 88.38 234 ASP A N 1
ATOM 1949 C CA . ASP A 1 234 ? -6.335 0.880 0.172 1.00 88.38 234 ASP A CA 1
ATOM 1950 C C . ASP A 1 234 ? -5.212 0.011 -0.413 1.00 88.38 234 ASP A C 1
ATOM 1952 O O . ASP A 1 234 ? -5.116 -0.144 -1.632 1.00 88.38 234 ASP A O 1
ATOM 1956 N N . PRO A 1 235 ? -4.334 -0.533 0.447 1.00 90.19 235 PRO A N 1
ATOM 1957 C CA . PRO A 1 235 ? -3.130 -1.216 -0.015 1.00 90.19 235 PRO A CA 1
ATOM 1958 C C . PRO A 1 235 ? -3.349 -2.599 -0.625 1.00 90.19 235 PRO A C 1
ATOM 1960 O O . PRO A 1 235 ? -2.422 -3.199 -1.160 1.00 90.19 235 PRO A O 1
ATOM 1963 N N . PHE A 1 236 ? -4.558 -3.137 -0.483 1.00 89.19 236 PHE A N 1
ATOM 1964 C CA . PHE A 1 236 ? -4.917 -4.438 -1.030 1.00 89.19 236 PHE A CA 1
ATOM 1965 C C . PHE A 1 236 ? -5.820 -4.312 -2.252 1.00 89.19 236 PHE A C 1
ATOM 1967 O O . PHE A 1 236 ? -6.005 -5.282 -2.982 1.00 89.19 236 PHE A O 1
ATOM 1974 N N . GLY A 1 237 ? -6.430 -3.154 -2.480 1.00 87.19 237 GLY A N 1
ATOM 1975 C CA . GLY A 1 237 ? -7.536 -3.095 -3.412 1.00 87.19 237 GLY A CA 1
ATOM 1976 C C . GLY A 1 237 ? -8.784 -3.753 -2.843 1.00 87.19 237 GLY A C 1
ATOM 1977 O O . GLY A 1 237 ? -9.515 -4.372 -3.600 1.00 87.19 237 GLY A O 1
ATOM 1978 N N . LEU A 1 238 ? -9.044 -3.630 -1.543 1.00 83.38 238 LEU A N 1
ATOM 1979 C CA . LEU A 1 238 ? -10.281 -4.032 -0.872 1.00 83.38 238 LEU A CA 1
ATOM 1980 C C . LEU A 1 238 ? -10.685 -2.850 -0.001 1.00 83.38 238 LEU A C 1
ATOM 1982 O O . LEU A 1 238 ? -10.082 -2.634 1.052 1.00 83.38 238 LEU A O 1
ATOM 1986 N N . ALA A 1 239 ? -11.652 -2.051 -0.442 1.00 63.88 239 ALA A N 1
ATOM 1987 C CA . ALA A 1 239 ? -11.928 -0.755 0.168 1.00 63.88 239 ALA A CA 1
ATOM 1988 C C . ALA A 1 239 ? -12.423 -0.951 1.620 1.00 63.88 239 ALA A C 1
ATOM 1990 O O . ALA A 1 239 ? -13.587 -1.191 1.892 1.00 63.88 239 ALA A O 1
ATOM 1991 N N . GLY A 1 240 ? -11.509 -0.934 2.595 1.00 56.38 240 GLY A N 1
ATOM 1992 C CA . GLY A 1 240 ? -11.751 -1.578 3.895 1.00 56.38 240 GLY A CA 1
ATOM 1993 C C . GLY A 1 240 ? -11.225 -0.834 5.116 1.00 56.38 240 GLY A C 1
ATOM 1994 O O . GLY A 1 240 ? -11.383 -1.315 6.239 1.00 56.38 240 GLY A O 1
ATOM 1995 N N . CYS A 1 241 ? -10.647 0.357 4.956 1.00 51.09 241 CYS A N 1
ATOM 1996 C CA . CYS A 1 241 ? -10.150 1.128 6.101 1.00 51.09 241 CYS A CA 1
ATOM 1997 C C . CYS A 1 241 ? -11.278 1.788 6.929 1.00 51.09 241 CYS A C 1
ATOM 1999 O O . CYS A 1 241 ? -11.084 2.067 8.112 1.00 51.09 241 CYS A O 1
ATOM 2001 N N . LEU A 1 242 ? -12.488 1.954 6.373 1.00 50.38 242 LEU A N 1
ATOM 2002 C CA . LEU A 1 242 ? -13.661 2.455 7.109 1.00 50.38 242 LEU A CA 1
ATOM 2003 C C . LEU A 1 242 ? -14.384 1.379 7.916 1.00 50.38 242 LEU A C 1
ATOM 2005 O O . LEU A 1 242 ? -14.816 1.655 9.037 1.00 50.38 242 LEU A O 1
ATOM 2009 N N . LYS A 1 243 ? -14.523 0.162 7.374 1.00 50.12 243 LYS A N 1
ATOM 2010 C CA . LYS A 1 243 ? -15.341 -0.883 8.001 1.00 50.12 243 LYS A CA 1
ATOM 2011 C C . LYS A 1 243 ? -14.810 -1.259 9.383 1.00 50.12 243 LYS A C 1
ATOM 2013 O O . LYS A 1 243 ? -15.581 -1.324 10.329 1.00 50.12 243 LYS A O 1
ATOM 2018 N N . ASN A 1 244 ? -13.489 -1.332 9.557 1.00 57.69 244 ASN A N 1
ATOM 2019 C CA . ASN A 1 244 ? -12.880 -1.564 10.873 1.00 57.69 244 ASN A CA 1
ATOM 2020 C C . ASN A 1 244 ? -13.219 -0.478 11.908 1.00 57.69 244 ASN A C 1
ATOM 2022 O O . ASN A 1 244 ? -13.391 -0.791 13.089 1.00 57.69 244 ASN A O 1
ATOM 2026 N N . LYS A 1 245 ? -13.329 0.787 11.481 1.00 59.47 245 LYS A N 1
ATOM 2027 C CA . LYS A 1 245 ? -13.694 1.906 12.358 1.00 59.47 245 LYS A CA 1
ATOM 2028 C C . LYS A 1 245 ? -15.191 1.904 12.666 1.00 59.47 245 LYS A C 1
ATOM 2030 O O . LYS A 1 245 ? -15.551 2.056 13.826 1.00 59.47 245 LYS A O 1
ATOM 2035 N N . VAL A 1 246 ? -16.049 1.690 11.667 1.00 66.25 246 VAL A N 1
ATOM 2036 C CA . VAL A 1 246 ? -17.512 1.609 11.846 1.00 66.25 246 VAL A CA 1
ATOM 2037 C C . VAL A 1 246 ? -17.889 0.401 12.707 1.00 66.25 246 VAL A C 1
ATOM 2039 O O . VAL A 1 246 ? -18.598 0.558 13.699 1.00 66.25 246 VAL A O 1
ATOM 2042 N N . ASP A 1 247 ? -17.336 -0.776 12.414 1.00 73.88 247 ASP A N 1
ATOM 2043 C CA . ASP A 1 247 ? -17.522 -1.989 13.214 1.00 73.88 247 ASP A CA 1
ATOM 2044 C C . ASP A 1 247 ? -16.913 -1.826 14.612 1.00 73.88 247 ASP A C 1
ATOM 2046 O O . ASP A 1 247 ? -17.460 -2.321 15.594 1.00 73.88 247 ASP A O 1
ATOM 2050 N N . GLY A 1 248 ? -15.793 -1.104 14.733 1.00 76.88 248 GLY A N 1
ATOM 2051 C CA . GLY A 1 248 ? -15.209 -0.706 16.015 1.00 76.88 248 GLY A CA 1
ATOM 2052 C C . GLY A 1 248 ? -16.161 0.125 16.863 1.00 76.88 248 GLY A C 1
ATOM 2053 O O . GLY A 1 248 ? -16.459 -0.259 17.992 1.00 76.88 248 GLY A O 1
ATOM 2054 N N . LEU A 1 249 ? -16.707 1.196 16.291 1.00 81.50 249 LEU A N 1
ATOM 2055 C CA . LEU A 1 249 ? -17.678 2.063 16.954 1.00 81.50 249 LEU A CA 1
ATOM 2056 C C . LEU A 1 249 ? -18.964 1.306 17.313 1.00 81.50 249 LEU A C 1
ATOM 2058 O O . LEU A 1 249 ? -19.489 1.473 18.412 1.00 81.50 249 LEU A O 1
ATOM 2062 N N . ALA A 1 250 ? -19.455 0.433 16.430 1.00 84.62 250 ALA A N 1
ATOM 2063 C CA . ALA A 1 250 ? -20.621 -0.402 16.704 1.00 84.62 250 ALA A CA 1
ATOM 2064 C C . ALA A 1 250 ? -20.358 -1.400 17.846 1.00 84.62 250 ALA A C 1
ATOM 2066 O O . ALA A 1 250 ? -21.212 -1.575 18.719 1.00 84.62 250 ALA A O 1
ATOM 2067 N N . ARG A 1 251 ? -19.174 -2.029 17.880 1.00 89.38 251 ARG A N 1
ATOM 2068 C CA . ARG A 1 251 ? -18.752 -2.921 18.973 1.00 89.38 251 ARG A CA 1
ATOM 2069 C C . ARG A 1 251 ? -18.622 -2.175 20.294 1.00 89.38 251 ARG A C 1
ATOM 2071 O O . ARG A 1 251 ? -19.121 -2.672 21.300 1.00 89.38 251 ARG A O 1
ATOM 2078 N N . GLU A 1 252 ? -17.996 -1.002 20.297 1.00 88.25 252 GLU A N 1
ATOM 2079 C CA . GLU A 1 252 ? -17.890 -0.156 21.490 1.00 88.25 252 GLU A CA 1
ATOM 2080 C C . GLU A 1 252 ? -19.265 0.273 21.998 1.00 88.25 252 GLU A C 1
ATOM 2082 O O . GLU A 1 252 ? -19.519 0.167 23.192 1.00 88.25 252 GLU A O 1
ATOM 2087 N N . LYS A 1 253 ? -20.182 0.679 21.111 1.00 91.06 253 LYS A N 1
ATOM 2088 C CA . LYS A 1 253 ? -21.552 1.047 21.491 1.00 91.06 253 LYS A CA 1
ATOM 2089 C C . LYS A 1 253 ? -22.302 -0.128 22.123 1.00 91.06 253 LYS A C 1
ATOM 2091 O O . LYS A 1 253 ? -22.868 0.015 23.199 1.00 91.06 253 LYS A O 1
ATOM 2096 N N . ARG A 1 254 ? -22.245 -1.316 21.508 1.00 91.81 254 ARG A N 1
ATOM 2097 C CA . ARG A 1 254 ? -22.842 -2.535 22.087 1.00 91.81 254 ARG A CA 1
ATOM 2098 C C . ARG A 1 254 ? -22.223 -2.882 23.441 1.00 91.81 254 ARG A C 1
ATOM 2100 O O . ARG A 1 254 ? -22.936 -3.277 24.357 1.00 91.81 254 ARG A O 1
ATOM 2107 N N . ALA A 1 255 ? -20.901 -2.758 23.569 1.00 92.56 255 ALA A N 1
ATOM 2108 C CA . ALA A 1 255 ? -20.211 -2.994 24.830 1.00 92.56 255 ALA A CA 1
ATOM 2109 C C . ALA A 1 255 ? -20.648 -1.985 25.897 1.00 92.56 255 ALA A C 1
ATOM 2111 O O . ALA A 1 255 ? -20.929 -2.397 27.018 1.00 92.56 255 ALA A O 1
ATOM 2112 N N . GLN A 1 256 ? -20.782 -0.706 25.542 1.00 93.81 256 GLN A N 1
ATOM 2113 C CA . GLN A 1 256 ? -21.313 0.326 26.424 1.00 93.81 256 GLN A CA 1
ATOM 2114 C C . GLN A 1 256 ? -22.715 -0.048 26.919 1.00 93.81 256 GLN A C 1
ATOM 2116 O O . GLN A 1 256 ? -22.911 -0.118 28.126 1.00 93.81 256 GLN A O 1
ATOM 2121 N N . ASP A 1 257 ? -23.644 -0.395 26.023 1.00 94.56 257 ASP A N 1
ATOM 2122 C CA . ASP A 1 257 ? -25.011 -0.785 26.399 1.00 94.56 257 ASP A CA 1
ATOM 2123 C C . ASP A 1 257 ? -25.025 -1.981 27.373 1.00 94.56 257 ASP A C 1
ATOM 2125 O O . ASP A 1 257 ? -25.790 -2.007 28.339 1.00 94.56 257 ASP A O 1
ATOM 2129 N N . ILE A 1 258 ? -24.167 -2.982 27.145 1.00 94.56 258 ILE A N 1
ATOM 2130 C CA . ILE A 1 258 ? -24.046 -4.163 28.016 1.00 94.56 258 ILE A CA 1
ATOM 2131 C C . ILE A 1 258 ? -23.459 -3.787 29.381 1.00 94.56 258 ILE A C 1
ATOM 2133 O O . ILE A 1 258 ? -23.951 -4.253 30.411 1.00 94.56 258 ILE A O 1
ATOM 2137 N N . LEU A 1 259 ? -22.400 -2.976 29.399 1.00 95.06 259 LEU A N 1
ATOM 2138 C CA . LEU A 1 259 ? -21.739 -2.549 30.629 1.00 95.06 259 LEU A CA 1
ATOM 2139 C C . LEU A 1 259 ? -22.665 -1.663 31.466 1.00 95.06 259 LEU A C 1
ATOM 2141 O O . LEU A 1 259 ? -22.821 -1.921 32.655 1.00 95.06 259 LEU A O 1
ATOM 2145 N N . GLU A 1 260 ? -23.339 -0.687 30.857 1.00 96.06 260 GLU A N 1
ATOM 2146 C CA . GLU A 1 260 ? -24.280 0.200 31.550 1.00 96.06 260 GLU A CA 1
ATOM 2147 C C . GLU A 1 260 ? -25.470 -0.582 32.120 1.00 96.06 260 GLU A C 1
ATOM 2149 O O . GLU A 1 260 ? -25.842 -0.367 33.271 1.00 96.06 260 GLU A O 1
ATOM 2154 N N . ARG A 1 261 ? -26.017 -1.563 31.385 1.00 95.69 261 ARG A N 1
ATOM 2155 C CA . ARG A 1 261 ? -27.067 -2.455 31.917 1.00 95.69 261 ARG A CA 1
ATOM 2156 C C . ARG A 1 261 ? -26.591 -3.303 33.094 1.00 95.69 261 ARG A C 1
ATOM 2158 O O . ARG A 1 261 ? -27.384 -3.619 33.975 1.00 95.69 261 ARG A O 1
ATOM 2165 N N . ARG A 1 262 ? -25.324 -3.725 33.091 1.00 95.19 262 ARG A N 1
ATOM 2166 C CA . ARG A 1 262 ? -24.776 -4.636 34.106 1.00 95.19 262 ARG A CA 1
ATOM 2167 C C . ARG A 1 262 ? -24.304 -3.920 35.370 1.00 95.19 262 ARG A C 1
ATOM 2169 O O . ARG A 1 262 ? -24.416 -4.495 36.451 1.00 95.19 262 ARG A O 1
ATOM 2176 N N . TYR A 1 263 ? -23.731 -2.729 35.225 1.00 95.44 263 TYR A N 1
ATOM 2177 C CA . TYR A 1 263 ? -23.046 -2.012 36.302 1.00 95.44 263 TYR A CA 1
ATOM 2178 C C . TYR A 1 263 ? -23.715 -0.686 36.679 1.00 95.44 263 TYR A C 1
ATOM 2180 O O . TYR A 1 263 ? -23.394 -0.151 37.733 1.00 95.44 263 TYR A O 1
ATOM 2188 N N . GLY A 1 264 ? -24.651 -0.172 35.878 1.00 95.00 264 GLY A N 1
ATOM 2189 C CA . GLY A 1 264 ? -25.202 1.176 36.032 1.00 95.00 264 GLY A CA 1
ATOM 2190 C C . GLY A 1 264 ? -24.412 2.200 35.217 1.00 95.00 264 GLY A C 1
ATOM 2191 O O . GLY A 1 264 ? -23.197 2.085 35.043 1.00 95.00 264 GLY A O 1
ATOM 2192 N N . LYS A 1 265 ? -25.105 3.206 34.678 1.00 94.25 265 LYS A N 1
ATOM 2193 C CA . LYS A 1 265 ? -24.529 4.193 33.750 1.00 94.25 265 LYS A CA 1
ATOM 2194 C C . LYS A 1 265 ? -23.478 5.082 34.417 1.00 94.25 265 LYS A C 1
ATOM 2196 O O . LYS A 1 265 ? -22.460 5.413 33.821 1.00 94.25 265 LYS A O 1
ATOM 2201 N N . GLU A 1 266 ? -23.703 5.435 35.672 1.00 92.81 266 GLU A N 1
ATOM 2202 C CA . GLU A 1 266 ? -22.801 6.204 36.528 1.00 92.81 266 GLU A CA 1
ATOM 2203 C C . GLU A 1 266 ? -21.497 5.463 36.862 1.00 92.81 266 GLU A C 1
ATOM 2205 O O . GLU A 1 266 ? -20.491 6.091 37.189 1.00 92.81 266 GLU A O 1
ATOM 2210 N N . ASN A 1 267 ? -21.495 4.135 36.717 1.00 96.00 267 ASN A N 1
ATOM 2211 C CA . ASN A 1 267 ? -20.367 3.256 37.013 1.00 96.00 267 ASN A CA 1
ATOM 2212 C C . ASN A 1 267 ? -19.564 2.866 35.762 1.00 96.00 267 ASN A C 1
ATOM 2214 O O . ASN A 1 267 ? -18.681 2.012 35.846 1.00 96.00 267 ASN A O 1
ATOM 2218 N N . VAL A 1 268 ? -19.848 3.474 34.604 1.00 96.44 268 VAL A N 1
ATOM 2219 C CA . VAL A 1 268 ? -19.164 3.201 33.333 1.00 96.44 268 VAL A CA 1
ATOM 2220 C C . VAL A 1 268 ? -18.638 4.503 32.735 1.00 96.44 268 VAL A C 1
ATOM 2222 O O . VAL A 1 268 ? -19.388 5.403 32.368 1.00 96.44 268 VAL A O 1
ATOM 2225 N N . LEU A 1 269 ? -17.318 4.603 32.593 1.00 96.06 269 LEU A N 1
ATOM 2226 C CA . LEU A 1 269 ? -16.650 5.748 31.982 1.00 96.06 269 LEU A CA 1
ATOM 2227 C C . LEU A 1 269 ? -16.033 5.346 30.646 1.00 96.06 269 LEU A C 1
ATOM 2229 O O . LEU A 1 269 ? -15.169 4.478 30.604 1.00 96.06 269 LEU A O 1
ATOM 2233 N N . ARG A 1 270 ? -16.426 6.020 29.564 1.00 93.56 270 ARG A N 1
ATOM 2234 C CA . ARG A 1 270 ? -15.889 5.789 28.214 1.00 93.56 270 ARG A CA 1
ATOM 2235 C C . ARG A 1 270 ? -14.661 6.653 27.915 1.00 93.56 270 ARG A C 1
ATOM 2237 O O . ARG A 1 270 ? -14.637 7.822 28.289 1.00 93.56 270 ARG A O 1
ATOM 2244 N N . GLU A 1 271 ? -13.689 6.100 27.197 1.00 89.50 271 GLU A N 1
ATOM 2245 C CA . GLU A 1 271 ? -12.516 6.766 26.614 1.00 89.50 271 GLU A CA 1
ATOM 2246 C C . GLU A 1 271 ? -11.699 7.600 27.615 1.00 89.50 271 GLU A C 1
ATOM 2248 O O . GLU A 1 271 ? -11.784 8.832 27.665 1.00 89.50 271 GLU A O 1
ATOM 2253 N N . ARG A 1 272 ? -10.866 6.955 28.436 1.00 94.81 272 ARG A N 1
ATOM 2254 C CA . ARG A 1 272 ? -10.124 7.643 29.505 1.00 94.81 272 ARG A CA 1
ATOM 2255 C C . ARG A 1 272 ? -8.622 7.584 29.328 1.00 94.81 272 ARG A C 1
ATOM 2257 O O . ARG A 1 272 ? -8.062 6.541 29.047 1.00 94.81 272 ARG A O 1
ATOM 2264 N N . ILE A 1 273 ? -7.968 8.729 29.508 1.00 96.38 273 ILE A N 1
ATOM 2265 C CA . ILE A 1 273 ? -6.506 8.824 29.492 1.00 96.38 273 ILE A CA 1
ATOM 2266 C C . ILE A 1 273 ? -5.977 8.537 30.894 1.00 96.38 273 ILE A C 1
ATOM 2268 O O . ILE A 1 273 ? -6.496 9.113 31.854 1.00 96.38 273 ILE A O 1
ATOM 2272 N N . LEU A 1 274 ? -4.935 7.710 30.973 1.00 97.25 274 LEU A N 1
ATOM 2273 C CA . LEU A 1 274 ? -4.228 7.403 32.213 1.00 97.25 274 LEU A CA 1
ATOM 2274 C C . LEU A 1 274 ? -3.485 8.626 32.762 1.00 97.25 274 LEU A C 1
ATOM 2276 O O . LEU A 1 274 ? -2.848 9.394 32.028 1.00 97.25 274 LEU A O 1
ATOM 2280 N N . ARG A 1 275 ? -3.606 8.819 34.071 1.00 98.12 275 ARG A N 1
ATOM 2281 C CA . ARG A 1 275 ? -3.103 9.966 34.824 1.00 98.12 275 ARG A CA 1
ATOM 2282 C C . ARG A 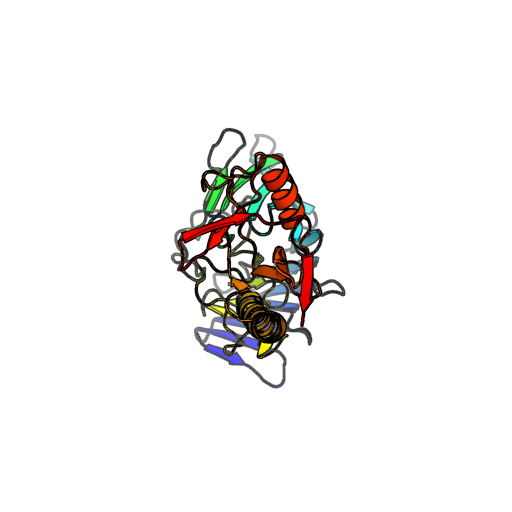1 275 ? -2.460 9.514 36.127 1.00 98.12 275 ARG A C 1
ATOM 2284 O O . ARG A 1 275 ? -2.710 8.401 36.580 1.00 98.12 275 ARG A O 1
ATOM 2291 N N . ASP A 1 276 ? -1.659 10.398 36.704 1.00 97.50 276 ASP A N 1
ATOM 2292 C CA . ASP A 1 276 ? -1.130 10.243 38.055 1.00 97.50 276 ASP A CA 1
ATOM 2293 C C . ASP A 1 276 ? -2.133 10.722 39.117 1.00 97.50 276 ASP A C 1
ATOM 2295 O O . ASP A 1 276 ? -3.204 11.254 38.799 1.00 97.50 276 ASP A O 1
ATOM 2299 N N . ALA A 1 277 ? -1.767 10.548 40.389 1.00 96.62 277 ALA A N 1
ATOM 2300 C CA . ALA A 1 277 ? -2.563 10.973 41.542 1.00 96.62 277 ALA A CA 1
ATOM 2301 C C . ALA A 1 277 ? -2.803 12.496 41.597 1.00 96.62 277 ALA A C 1
ATOM 2303 O O . ALA A 1 277 ? -3.776 12.944 42.195 1.00 96.62 277 ALA A O 1
ATOM 2304 N N . ASN A 1 278 ? -1.962 13.291 40.925 1.00 96.56 278 ASN A N 1
ATOM 2305 C CA . ASN A 1 278 ? -2.116 14.744 40.798 1.00 96.56 278 ASN A CA 1
ATOM 2306 C C . ASN A 1 278 ? -2.966 15.131 39.572 1.00 96.56 278 ASN A C 1
ATOM 2308 O O . ASN A 1 278 ? -3.237 16.305 39.311 1.00 96.56 278 ASN A O 1
ATOM 2312 N N . GLY A 1 279 ? -3.393 14.146 38.780 1.00 94.12 279 GLY A N 1
ATOM 2313 C CA . GLY A 1 279 ? -4.217 14.321 37.597 1.00 94.12 279 GLY A CA 1
ATOM 2314 C C . GLY A 1 279 ? -3.459 14.735 36.343 1.00 94.12 279 GLY A C 1
ATOM 2315 O O . GLY A 1 279 ? -4.110 15.066 35.341 1.00 94.12 279 GLY A O 1
ATOM 2316 N N . LYS A 1 280 ? -2.125 14.706 36.337 1.00 96.88 280 LYS A N 1
ATOM 2317 C CA . LYS A 1 280 ? -1.310 14.930 35.139 1.00 96.88 280 LYS A CA 1
ATOM 2318 C C . LYS A 1 280 ? -1.355 13.685 34.254 1.00 96.88 280 LYS A C 1
ATOM 2320 O O . LYS A 1 280 ? -1.416 12.562 34.740 1.00 96.88 280 LYS A O 1
ATOM 2325 N N . LYS A 1 281 ? -1.376 13.876 32.930 1.00 96.75 281 LYS A N 1
ATOM 2326 C CA . LYS A 1 281 ? -1.283 12.753 31.981 1.00 96.75 281 LYS A CA 1
ATOM 2327 C C . LYS A 1 281 ? 0.083 12.090 32.133 1.00 96.75 281 LYS A C 1
ATOM 2329 O O . LYS A 1 281 ? 1.093 12.791 32.103 1.00 96.75 281 LYS A O 1
ATOM 2334 N N . VAL A 1 282 ? 0.096 10.768 32.227 1.00 97.12 282 VAL A N 1
ATOM 2335 C CA . VAL A 1 282 ? 1.333 9.985 32.278 1.00 97.12 282 VAL A CA 1
ATOM 2336 C C . VAL A 1 282 ? 1.647 9.485 30.871 1.00 97.12 282 VAL A C 1
ATOM 2338 O O . VAL A 1 282 ? 0.765 8.981 30.168 1.00 97.12 282 VAL A O 1
ATOM 2341 N N . LEU A 1 283 ? 2.885 9.701 30.433 1.00 96.56 283 LEU A N 1
ATOM 2342 C CA . LEU A 1 283 ? 3.366 9.310 29.111 1.00 96.56 283 LEU A CA 1
ATOM 2343 C C . LEU A 1 283 ? 4.187 8.032 29.229 1.00 96.56 283 LEU A C 1
ATOM 2345 O O . LEU A 1 283 ? 4.905 7.841 30.204 1.00 96.56 283 LEU A O 1
ATOM 2349 N N . ASP A 1 284 ? 4.078 7.165 28.230 1.00 93.94 284 ASP A N 1
ATOM 2350 C CA . ASP A 1 284 ? 4.915 5.974 28.133 1.00 93.94 284 ASP A CA 1
ATOM 2351 C C . ASP A 1 284 ? 6.392 6.378 27.981 1.00 93.94 284 ASP A C 1
ATOM 2353 O O . ASP A 1 284 ? 6.698 7.116 27.040 1.00 93.94 284 ASP A O 1
ATOM 2357 N N . PRO A 1 285 ? 7.311 5.895 28.839 1.00 91.75 285 PRO A N 1
ATOM 2358 C CA . PRO A 1 285 ? 8.726 6.263 28.776 1.00 91.75 285 PRO A CA 1
ATOM 2359 C C . PRO A 1 285 ? 9.411 5.837 27.470 1.00 91.75 285 PRO A C 1
ATOM 2361 O O . PRO A 1 285 ? 10.395 6.455 27.081 1.00 91.75 285 PRO A O 1
ATOM 2364 N N . LEU A 1 286 ? 8.894 4.815 26.776 1.00 91.56 286 LEU A N 1
ATOM 2365 C CA . LEU A 1 286 ? 9.458 4.349 25.505 1.00 91.56 286 LEU A CA 1
ATOM 2366 C C . LEU A 1 286 ? 9.037 5.234 24.322 1.00 91.56 286 LEU A C 1
ATOM 2368 O O . LEU A 1 286 ? 9.846 5.580 23.470 1.00 91.56 286 LEU A O 1
ATOM 2372 N N . THR A 1 287 ? 7.747 5.568 24.248 1.00 88.81 287 THR A N 1
ATOM 2373 C CA . THR A 1 287 ? 7.145 6.203 23.059 1.00 88.81 287 THR A CA 1
ATOM 2374 C C . THR A 1 287 ? 6.793 7.675 23.258 1.00 88.81 287 THR A C 1
ATOM 2376 O O . THR A 1 287 ? 6.258 8.301 22.346 1.00 88.81 287 THR A O 1
ATOM 2379 N N . ASN A 1 288 ? 7.017 8.221 24.456 1.00 92.75 288 ASN A N 1
ATOM 2380 C CA . ASN A 1 288 ? 6.650 9.579 24.862 1.00 92.75 288 ASN A CA 1
ATOM 2381 C C . ASN A 1 288 ? 5.184 9.945 24.551 1.00 92.75 288 ASN A C 1
ATOM 2383 O O . ASN A 1 288 ? 4.849 11.069 24.177 1.00 92.75 288 ASN A O 1
ATOM 2387 N N . SER A 1 289 ? 4.278 8.973 24.669 1.00 90.88 289 SER A N 1
ATOM 2388 C CA . SER A 1 289 ? 2.878 9.149 24.284 1.00 90.88 289 SER A CA 1
ATOM 2389 C C . SER A 1 289 ? 1.921 8.568 25.324 1.00 90.88 289 SER A C 1
ATOM 2391 O O . SER A 1 289 ? 2.209 7.573 25.987 1.00 90.88 289 SER A O 1
ATOM 2393 N N . GLY A 1 290 ? 0.757 9.200 25.485 1.00 91.94 290 GLY A N 1
ATOM 2394 C CA . GLY A 1 290 ? -0.239 8.792 26.476 1.00 91.94 290 GLY A CA 1
ATOM 2395 C C . GLY A 1 290 ? -0.994 7.519 26.087 1.00 91.94 290 GLY A C 1
ATOM 2396 O O . GLY A 1 290 ? -0.975 7.076 24.934 1.00 91.94 290 GLY A O 1
ATOM 2397 N N . ARG A 1 291 ? -1.715 6.941 27.047 1.00 94.50 291 ARG A N 1
ATOM 2398 C CA . ARG A 1 291 ? -2.591 5.781 26.839 1.00 94.50 291 ARG A CA 1
ATOM 2399 C C . ARG A 1 291 ? -4.033 6.144 27.166 1.00 94.50 291 ARG A C 1
ATOM 2401 O O . ARG A 1 291 ? -4.319 6.617 28.263 1.00 94.50 291 ARG A O 1
ATOM 2408 N N . ARG A 1 292 ? -4.925 5.935 26.193 1.00 94.62 292 ARG A N 1
ATOM 2409 C CA . ARG A 1 292 ? -6.379 6.050 26.348 1.00 94.62 292 ARG A CA 1
ATOM 2410 C C . ARG A 1 292 ? -6.981 4.655 26.403 1.00 94.62 292 ARG A C 1
ATOM 2412 O O . ARG A 1 292 ? -6.818 3.959 25.412 1.00 94.62 292 ARG A O 1
ATOM 2419 N N . VAL A 1 293 ? -7.658 4.290 27.485 1.00 94.94 293 VAL A N 1
ATOM 2420 C CA . VAL A 1 293 ? -8.433 3.047 27.621 1.00 94.94 293 VAL A CA 1
ATOM 2421 C C . VAL A 1 293 ? -9.869 3.236 27.128 1.00 94.94 293 VAL A C 1
ATOM 2423 O O . VAL A 1 293 ? -10.424 4.332 27.281 1.00 94.94 293 VAL A O 1
ATOM 2426 N N . ASP A 1 294 ? -10.467 2.201 26.536 1.00 93.88 294 ASP A N 1
ATOM 2427 C CA . ASP A 1 294 ? -11.816 2.281 25.945 1.00 93.88 294 ASP A CA 1
ATOM 2428 C C . ASP A 1 294 ? -12.907 2.493 27.001 1.00 93.88 294 ASP A C 1
ATOM 2430 O O . ASP A 1 294 ? -13.762 3.366 26.842 1.00 93.88 294 ASP A O 1
ATOM 2434 N N . PHE A 1 295 ? -12.860 1.736 28.100 1.00 96.44 295 PHE A N 1
ATOM 2435 C CA . PHE A 1 295 ? -13.791 1.865 29.220 1.00 96.44 295 PHE A CA 1
ATOM 2436 C C . PHE A 1 295 ? -13.081 1.724 30.565 1.00 96.44 295 PHE A C 1
ATOM 2438 O O . PHE A 1 295 ? -12.060 1.053 30.682 1.00 96.44 295 PHE A O 1
ATOM 2445 N N . VAL A 1 296 ? -13.663 2.316 31.603 1.00 97.19 296 VAL A N 1
ATOM 2446 C CA . VAL A 1 296 ? -13.338 2.049 33.006 1.00 97.19 296 VAL A CA 1
ATOM 2447 C C . VAL A 1 296 ? -14.645 1.807 33.742 1.00 97.19 296 VAL A C 1
ATOM 2449 O O . VAL A 1 296 ? -15.562 2.622 33.645 1.00 97.19 296 VAL A O 1
ATOM 2452 N N . VAL A 1 297 ? -14.741 0.681 34.444 1.00 97.56 297 VAL A N 1
ATOM 2453 C CA . VAL A 1 297 ? -15.991 0.212 35.051 1.00 97.56 297 VAL A CA 1
ATOM 2454 C C . VAL A 1 297 ? -15.805 -0.014 36.541 1.00 97.56 297 VAL A C 1
ATOM 2456 O O . VAL A 1 297 ? -14.851 -0.682 36.941 1.00 97.56 297 VAL A O 1
ATOM 2459 N N . LYS A 1 298 ? -16.727 0.505 37.354 1.00 97.44 298 LYS A N 1
ATOM 2460 C CA . LYS A 1 298 ? -16.792 0.221 38.789 1.00 97.44 298 LYS A CA 1
ATOM 2461 C C . LYS A 1 298 ? -17.458 -1.134 39.009 1.00 97.44 298 LYS A C 1
ATOM 2463 O O . LYS A 1 298 ? -18.619 -1.336 38.653 1.00 97.44 298 LYS A O 1
ATOM 2468 N N . GLY A 1 299 ? -16.712 -2.080 39.568 1.00 94.44 299 GLY A N 1
ATOM 2469 C CA . GLY A 1 299 ? -17.244 -3.377 39.965 1.00 94.44 299 GLY A CA 1
ATOM 2470 C C . GLY A 1 299 ? -18.202 -3.269 41.153 1.00 94.44 299 GLY A C 1
ATOM 2471 O O . GLY A 1 299 ? -18.300 -2.235 41.815 1.00 94.44 299 GLY A O 1
ATOM 2472 N N . LYS A 1 300 ? -18.902 -4.369 41.456 1.00 92.06 300 LYS A N 1
ATOM 2473 C CA . LYS A 1 300 ? -19.772 -4.459 42.646 1.00 92.06 300 LYS A CA 1
ATOM 2474 C C . LYS A 1 300 ? -18.992 -4.359 43.963 1.00 92.06 300 LYS A C 1
ATOM 2476 O O . LYS A 1 300 ? -19.567 -4.012 44.983 1.00 92.06 300 LYS A O 1
ATOM 2481 N N . ASP A 1 301 ? -17.696 -4.649 43.914 1.00 94.94 301 ASP A N 1
ATOM 2482 C CA . ASP A 1 301 ? -16.715 -4.452 44.983 1.00 94.94 301 ASP A CA 1
ATOM 2483 C C . ASP A 1 301 ? -16.292 -2.981 45.152 1.00 94.94 301 ASP A C 1
ATOM 2485 O O . ASP A 1 301 ? -15.494 -2.658 46.024 1.00 94.94 301 ASP A O 1
ATOM 2489 N N . GLY A 1 302 ? -16.810 -2.079 44.316 1.00 94.38 302 GLY A N 1
ATOM 2490 C CA . GLY A 1 302 ? -16.517 -0.653 44.360 1.00 94.38 302 GLY A CA 1
ATOM 2491 C C . GLY A 1 302 ? -15.222 -0.249 43.655 1.00 94.38 302 GLY A C 1
ATOM 2492 O O . GLY A 1 302 ? -14.940 0.948 43.572 1.00 94.38 302 GLY A O 1
ATOM 2493 N N . VAL A 1 303 ? -14.468 -1.206 43.108 1.00 96.44 303 VAL A N 1
ATOM 2494 C CA . VAL A 1 303 ? -13.171 -0.954 42.473 1.00 96.44 303 VAL A CA 1
ATOM 2495 C C . VAL A 1 303 ? -13.337 -0.678 40.983 1.00 96.44 303 VAL A C 1
ATOM 2497 O O . VAL A 1 303 ? -14.044 -1.397 40.273 1.00 96.44 303 VAL A O 1
ATOM 2500 N N . TRP A 1 304 ? -12.663 0.359 40.490 1.00 97.75 304 TRP A N 1
ATOM 2501 C CA . TRP A 1 304 ? -12.671 0.723 39.078 1.00 97.75 304 TRP A CA 1
ATOM 2502 C C . TRP A 1 304 ? -11.597 -0.039 38.312 1.00 97.75 304 TRP A C 1
ATOM 2504 O O . TRP A 1 304 ? -10.427 -0.006 38.682 1.00 97.75 304 TRP A O 1
ATOM 2514 N N . ARG A 1 305 ? -11.980 -0.707 37.222 1.00 97.62 305 ARG A N 1
ATOM 2515 C CA . ARG A 1 305 ? -11.051 -1.481 36.390 1.00 97.62 305 ARG A CA 1
ATOM 2516 C C . ARG A 1 305 ? -11.169 -1.096 34.919 1.00 97.62 305 ARG A C 1
ATOM 2518 O O . ARG A 1 305 ? -12.292 -0.905 34.437 1.00 97.62 305 ARG A O 1
ATOM 2525 N N . PRO A 1 306 ? -10.045 -0.967 34.199 1.00 97.38 306 PRO A N 1
ATOM 2526 C CA . PRO A 1 306 ? -10.061 -0.636 32.785 1.00 97.38 306 PRO A CA 1
ATOM 2527 C C . PRO A 1 306 ? -10.447 -1.852 31.924 1.00 97.38 306 PRO A C 1
ATOM 2529 O O . PRO A 1 306 ? -10.160 -3.009 32.249 1.00 97.38 306 PRO A O 1
ATOM 2532 N N . ILE A 1 307 ? -11.126 -1.589 30.809 1.00 95.50 307 ILE A N 1
ATOM 2533 C CA . ILE A 1 307 ? -11.588 -2.584 29.839 1.00 95.50 307 ILE A CA 1
ATOM 2534 C C . ILE A 1 307 ? -11.265 -2.090 28.428 1.00 95.50 307 ILE A C 1
ATOM 2536 O O . ILE A 1 307 ? -11.500 -0.930 28.091 1.00 95.50 307 ILE A O 1
ATOM 2540 N N . GLU A 1 308 ? -10.789 -3.008 27.591 1.00 93.88 308 GLU A N 1
ATOM 2541 C CA . GLU A 1 308 ? -10.498 -2.789 26.172 1.00 93.88 308 GLU A CA 1
ATOM 2542 C C . GLU A 1 308 ? -11.422 -3.635 25.304 1.00 93.88 308 GLU A C 1
ATOM 2544 O O . GLU A 1 308 ? -11.528 -4.848 25.505 1.00 93.88 308 GLU A O 1
ATOM 2549 N N . ILE A 1 309 ? -12.070 -3.018 24.315 1.00 91.81 309 ILE A N 1
ATOM 2550 C CA . ILE A 1 309 ? -12.995 -3.700 23.408 1.00 91.81 309 ILE A CA 1
ATOM 2551 C C . ILE A 1 309 ? -12.330 -3.859 22.049 1.00 91.81 309 ILE A C 1
ATOM 2553 O O . ILE A 1 309 ? -11.924 -2.907 21.389 1.00 91.81 309 ILE A O 1
ATOM 2557 N N . THR A 1 310 ? -12.228 -5.095 21.570 1.00 89.12 310 THR A N 1
ATOM 2558 C CA . THR A 1 310 ? -11.531 -5.361 20.310 1.00 89.12 310 THR A CA 1
ATOM 2559 C C . THR A 1 310 ? -12.200 -6.444 19.475 1.00 89.12 310 THR A C 1
ATOM 2561 O O . THR A 1 310 ? -13.118 -7.125 19.938 1.00 89.12 310 THR A O 1
ATOM 2564 N N . SER A 1 311 ? -11.795 -6.557 18.209 1.00 82.69 311 SER A N 1
ATOM 2565 C CA . SER A 1 311 ? -12.296 -7.609 17.328 1.00 82.69 311 SER A CA 1
ATOM 2566 C C . SER A 1 311 ? -11.697 -8.959 17.732 1.00 82.69 311 SER A C 1
ATOM 2568 O O . SER A 1 311 ? -10.744 -9.049 18.514 1.00 82.69 311 SER A O 1
ATOM 2570 N N . LYS A 1 312 ? -12.233 -10.053 17.193 1.00 80.69 312 LYS A N 1
ATOM 2571 C CA . LYS A 1 312 ? -11.702 -11.392 17.490 1.00 80.69 312 LYS A CA 1
ATOM 2572 C C . LYS A 1 312 ? -10.230 -11.566 17.112 1.00 80.69 312 LYS A C 1
ATOM 2574 O O . LYS A 1 312 ? -9.531 -12.301 17.797 1.00 80.69 312 LYS A O 1
ATOM 2579 N N . THR A 1 313 ? -9.776 -10.877 16.072 1.00 74.62 313 THR A N 1
ATOM 2580 C CA . THR A 1 313 ? -8.459 -11.083 15.459 1.00 74.62 313 THR A CA 1
ATOM 2581 C C . THR A 1 313 ? -7.465 -9.962 15.746 1.00 74.62 313 THR A C 1
ATOM 2583 O O . THR A 1 313 ? -6.267 -10.186 15.627 1.00 74.62 313 THR A O 1
ATOM 2586 N N . ALA A 1 314 ? -7.917 -8.770 16.153 1.00 74.88 314 ALA A N 1
ATOM 2587 C CA . ALA A 1 314 ? -7.015 -7.639 16.350 1.00 74.88 314 ALA A CA 1
ATOM 2588 C C . ALA A 1 314 ? -6.035 -7.882 17.521 1.00 74.88 314 ALA A C 1
ATOM 2590 O O . ALA A 1 314 ? -6.468 -8.211 18.637 1.00 74.88 314 ALA A O 1
ATOM 2591 N N . PRO A 1 315 ? -4.717 -7.723 17.308 1.00 78.88 315 PRO A N 1
ATOM 2592 C CA . PRO A 1 315 ? -3.737 -7.817 18.381 1.00 78.88 315 PRO A CA 1
ATOM 2593 C C . PRO A 1 315 ? -3.837 -6.599 19.317 1.00 78.88 315 PRO A C 1
ATOM 2595 O O . PRO A 1 315 ? -4.083 -5.476 18.880 1.00 78.88 315 PRO A O 1
ATOM 2598 N N . LYS A 1 316 ? -3.649 -6.823 20.625 1.00 85.62 316 LYS A N 1
ATOM 2599 C CA . LYS A 1 316 ? -3.673 -5.775 21.672 1.00 85.62 316 LYS A CA 1
ATOM 2600 C C . LYS A 1 316 ? -2.425 -5.767 22.565 1.00 85.62 316 LYS A C 1
ATOM 2602 O O . LYS A 1 316 ? -2.370 -5.000 23.519 1.00 85.62 316 LYS A O 1
ATOM 2607 N N . PHE A 1 317 ? -1.421 -6.582 22.239 1.00 86.12 317 PHE A N 1
ATOM 2608 C CA . PHE A 1 317 ? -0.215 -6.761 23.053 1.00 86.12 317 PHE A CA 1
ATOM 2609 C C . PHE A 1 317 ? 0.525 -5.440 23.308 1.00 86.12 317 PHE A C 1
ATOM 2611 O O . PHE A 1 317 ? 0.712 -5.068 24.461 1.00 86.12 317 PHE A O 1
ATOM 2618 N N . GLU A 1 318 ? 0.830 -4.676 22.256 1.00 87.50 318 GLU A N 1
ATOM 2619 C CA . GLU A 1 318 ? 1.540 -3.391 22.373 1.00 87.50 318 GLU A CA 1
ATOM 2620 C C . GLU A 1 318 ? 0.804 -2.374 23.254 1.00 87.50 318 GLU A C 1
ATOM 2622 O O . GLU A 1 318 ? 1.408 -1.669 24.062 1.00 87.50 318 GLU A O 1
ATOM 2627 N N . GLN A 1 319 ? -0.527 -2.317 23.145 1.00 87.06 319 GLN A N 1
ATOM 2628 C CA . GLN A 1 319 ? -1.342 -1.392 23.936 1.00 87.06 319 GLN A CA 1
ATOM 2629 C C . GLN A 1 319 ? -1.350 -1.771 25.422 1.00 87.06 319 GLN A C 1
ATOM 2631 O O . GLN A 1 319 ? -1.285 -0.881 26.271 1.00 87.06 319 GLN A O 1
ATOM 2636 N N . LEU A 1 320 ? -1.380 -3.071 25.738 1.00 94.12 320 LEU A N 1
ATOM 2637 C CA . LEU A 1 320 ? -1.297 -3.575 27.112 1.00 94.12 320 LEU A CA 1
ATOM 2638 C C . LEU A 1 320 ? 0.113 -3.432 27.699 1.00 94.12 320 LEU A C 1
ATOM 2640 O O . LEU A 1 320 ? 0.258 -3.071 28.866 1.00 94.12 320 LEU A O 1
ATOM 2644 N N . ALA A 1 321 ? 1.156 -3.655 26.898 1.00 93.19 321 ALA A N 1
ATOM 2645 C CA . ALA A 1 321 ? 2.539 -3.432 27.310 1.00 93.19 321 ALA A CA 1
ATOM 2646 C C . ALA A 1 321 ? 2.782 -1.947 27.622 1.00 93.19 321 ALA A C 1
ATOM 2648 O O . ALA A 1 321 ? 3.346 -1.608 28.662 1.00 93.19 321 ALA A O 1
ATOM 2649 N N . LYS A 1 322 ? 2.277 -1.051 26.765 1.00 93.88 322 LYS A N 1
ATOM 2650 C CA . LYS A 1 322 ? 2.287 0.398 26.996 1.00 93.88 322 LYS A CA 1
ATOM 2651 C C . LYS A 1 322 ? 1.551 0.789 28.274 1.00 93.88 322 LYS A C 1
ATOM 2653 O O . LYS A 1 322 ? 2.044 1.610 29.041 1.00 93.88 322 LYS A O 1
ATOM 2658 N N . GLU A 1 323 ? 0.376 0.214 28.499 1.00 96.00 323 GLU A N 1
ATOM 2659 C CA . GLU A 1 323 ? -0.401 0.440 29.716 1.00 96.00 323 GLU A CA 1
ATOM 2660 C C . GLU A 1 323 ? 0.348 -0.018 30.966 1.00 96.00 323 GLU A C 1
ATOM 2662 O O . GLU A 1 323 ? 0.461 0.758 31.904 1.00 96.00 323 GLU A O 1
ATOM 2667 N N . THR A 1 324 ? 0.964 -1.201 30.931 1.00 96.75 324 THR A N 1
ATOM 2668 C CA . THR A 1 324 ? 1.791 -1.729 32.028 1.00 96.75 324 THR A CA 1
ATOM 2669 C C . THR A 1 324 ? 2.923 -0.766 32.393 1.00 96.75 324 THR A C 1
ATOM 2671 O O . THR A 1 324 ? 3.090 -0.438 33.566 1.00 96.75 324 THR A O 1
ATOM 2674 N N . ARG A 1 325 ? 3.660 -0.255 31.395 1.00 96.94 325 ARG A N 1
ATOM 2675 C CA . ARG A 1 325 ? 4.746 0.719 31.613 1.00 96.94 325 ARG A CA 1
ATOM 2676 C C . ARG A 1 325 ? 4.247 2.041 32.189 1.00 96.94 325 ARG A C 1
ATOM 2678 O O . ARG A 1 325 ? 4.898 2.622 33.049 1.00 96.94 325 ARG A O 1
ATOM 2685 N N . ILE A 1 326 ? 3.096 2.527 31.725 1.00 96.75 326 ILE A N 1
ATOM 2686 C CA . ILE A 1 326 ? 2.489 3.755 32.251 1.00 96.75 326 ILE A CA 1
ATOM 2687 C C . ILE A 1 326 ? 2.012 3.547 33.693 1.00 96.75 326 ILE A C 1
ATOM 2689 O O . ILE A 1 326 ? 2.257 4.398 34.547 1.00 96.75 326 ILE A O 1
ATOM 2693 N N . SER A 1 327 ? 1.375 2.416 33.993 1.00 95.81 327 SER A N 1
ATOM 2694 C CA . SER A 1 327 ? 0.931 2.086 35.346 1.00 95.81 327 SER A CA 1
ATOM 2695 C C . SER A 1 327 ? 2.105 1.922 36.314 1.00 95.81 327 SER A C 1
ATOM 2697 O O . SER A 1 327 ? 2.009 2.402 37.441 1.00 95.81 327 SER A O 1
ATOM 2699 N N . SER A 1 328 ? 3.240 1.349 35.884 1.00 96.12 328 SER A N 1
ATOM 2700 C CA . SER A 1 328 ? 4.428 1.191 36.742 1.00 96.12 328 SER A CA 1
ATOM 2701 C C . SER A 1 328 ? 5.076 2.513 37.164 1.00 96.12 328 SER A C 1
ATOM 2703 O O . SER A 1 328 ? 5.800 2.541 38.152 1.00 96.12 328 SER A O 1
ATOM 2705 N N . ILE A 1 329 ? 4.809 3.610 36.448 1.00 96.12 329 ILE A N 1
ATOM 2706 C CA . ILE A 1 329 ? 5.280 4.963 36.796 1.00 96.12 329 ILE A CA 1
ATOM 2707 C C . ILE A 1 329 ? 4.158 5.854 37.359 1.00 96.12 329 ILE A C 1
ATOM 2709 O O . ILE A 1 329 ? 4.241 7.079 37.311 1.00 96.12 329 ILE A O 1
ATOM 2713 N N . GLY A 1 330 ? 3.088 5.245 37.882 1.00 95.50 330 GLY A N 1
ATOM 2714 C CA . GLY A 1 330 ? 2.013 5.945 38.591 1.00 95.50 330 GLY A CA 1
ATOM 2715 C C . GLY A 1 330 ? 0.816 6.355 37.732 1.00 95.50 330 GLY A C 1
ATOM 2716 O O . GLY A 1 330 ? -0.069 7.047 38.225 1.00 95.50 330 GLY A O 1
ATOM 2717 N N . GLY A 1 331 ? 0.742 5.929 36.467 1.00 97.00 331 GLY A N 1
ATOM 2718 C CA . GLY A 1 331 ? -0.414 6.136 35.588 1.00 97.00 331 GLY A CA 1
ATOM 2719 C C . GLY A 1 331 ? -1.602 5.233 35.929 1.00 97.00 331 GLY A C 1
ATOM 2720 O O . GLY A 1 331 ? -2.010 4.413 35.109 1.00 97.00 331 GLY A O 1
ATOM 2721 N N . THR A 1 332 ? -2.134 5.365 37.142 1.00 97.62 332 THR A N 1
ATOM 2722 C CA . THR A 1 332 ? -3.172 4.502 37.734 1.00 97.62 332 THR A CA 1
ATOM 2723 C C . THR A 1 332 ? -4.458 5.257 38.074 1.00 97.62 332 THR A C 1
ATOM 2725 O O . THR A 1 332 ? -5.297 4.760 38.819 1.00 97.62 332 THR A O 1
ATOM 2728 N N . PHE A 1 333 ? -4.652 6.453 37.515 1.00 98.12 333 PHE A N 1
ATOM 2729 C CA . PHE A 1 333 ? -5.865 7.248 37.689 1.00 98.12 333 PHE A CA 1
ATOM 2730 C C . PHE A 1 333 ? -6.516 7.593 36.353 1.00 98.12 333 PHE A C 1
ATOM 2732 O O . PHE A 1 333 ? -5.856 7.749 35.323 1.00 98.12 333 PHE A O 1
ATOM 2739 N N . VAL A 1 334 ? -7.829 7.800 36.377 1.00 97.44 334 VAL A N 1
ATOM 2740 C CA . VAL A 1 334 ? -8.587 8.415 35.283 1.00 97.44 334 VAL A CA 1
ATOM 2741 C C . VAL A 1 334 ? -9.426 9.569 35.804 1.00 97.44 334 VAL A C 1
ATOM 2743 O O . VAL A 1 334 ? -9.768 9.621 36.976 1.00 97.44 334 VAL A O 1
ATOM 2746 N N . ARG A 1 335 ? -9.777 10.521 34.936 1.00 96.69 335 ARG A N 1
ATOM 2747 C CA . ARG A 1 335 ? -10.626 11.655 35.323 1.00 96.69 335 ARG A CA 1
ATOM 2748 C C . ARG A 1 335 ? -12.079 11.408 34.934 1.00 96.69 335 ARG A C 1
ATOM 2750 O O . ARG A 1 335 ? -12.350 11.165 33.756 1.00 96.69 335 ARG A O 1
ATOM 2757 N N . ASN A 1 336 ? -13.009 11.538 35.876 1.00 94.31 336 ASN A N 1
ATOM 2758 C CA . ASN A 1 336 ? -14.437 11.542 35.577 1.00 94.31 336 ASN A CA 1
ATOM 2759 C C . ASN A 1 336 ? -14.763 12.727 34.640 1.00 94.31 336 ASN A C 1
ATOM 2761 O O . ASN A 1 336 ? -14.377 13.863 34.924 1.00 94.31 336 ASN A O 1
ATOM 2765 N N . PRO A 1 337 ? -15.440 12.509 33.500 1.00 91.06 337 PRO A N 1
ATOM 2766 C CA . PRO A 1 337 ? -15.719 13.577 32.542 1.00 91.06 337 PRO A CA 1
ATOM 2767 C C . PRO A 1 337 ? -16.682 14.636 33.086 1.00 91.06 337 PRO A C 1
ATOM 2769 O O . PRO A 1 337 ? -16.585 15.788 32.663 1.00 91.06 337 PRO A O 1
ATOM 2772 N N . ILE A 1 338 ? -17.586 14.248 33.990 1.00 89.44 338 ILE A N 1
ATOM 2773 C CA . ILE A 1 338 ? -18.657 15.085 34.529 1.00 89.44 338 ILE A CA 1
ATOM 2774 C C . ILE A 1 338 ? -18.172 15.735 35.823 1.00 89.44 338 ILE A C 1
ATOM 2776 O O . ILE A 1 338 ? -18.006 16.949 35.855 1.00 89.44 338 ILE A O 1
ATOM 2780 N N . THR A 1 339 ? -17.849 14.935 36.846 1.00 92.75 339 THR A N 1
ATOM 2781 C CA . THR A 1 339 ? -17.472 15.450 38.178 1.00 92.75 339 THR A CA 1
ATOM 2782 C C . THR A 1 339 ? -16.053 16.015 38.229 1.00 92.75 339 THR A C 1
ATOM 2784 O O . THR A 1 339 ? -15.703 16.725 39.162 1.00 92.75 339 THR A O 1
ATOM 2787 N N . LYS A 1 340 ? -15.218 15.722 37.219 1.00 93.00 340 LYS A N 1
ATOM 2788 C CA . LYS A 1 340 ? -13.781 16.065 37.150 1.00 93.00 340 LYS A CA 1
ATOM 2789 C C . LYS A 1 340 ? -12.906 15.417 38.225 1.00 93.00 340 LYS A C 1
ATOM 2791 O O . LYS A 1 340 ? -11.695 15.638 38.205 1.00 93.00 340 LYS A O 1
ATOM 2796 N N . GLU A 1 341 ? -13.479 14.574 39.074 1.00 94.88 341 GLU A N 1
ATOM 2797 C CA . GLU A 1 341 ? -12.765 13.816 40.097 1.00 94.88 341 GLU A CA 1
ATOM 2798 C C . GLU A 1 341 ? -11.749 12.856 39.477 1.00 94.88 341 GLU A C 1
ATOM 2800 O O . GLU A 1 341 ? -11.948 12.321 38.377 1.00 94.88 341 GLU A O 1
ATOM 2805 N N . LEU A 1 342 ? -10.646 12.638 40.192 1.00 96.94 342 LEU A N 1
ATOM 2806 C CA . LEU A 1 342 ? -9.674 11.606 39.861 1.00 96.94 342 LEU A CA 1
ATOM 2807 C C . LEU A 1 342 ? -10.093 10.301 40.524 1.00 96.94 342 LEU A C 1
ATOM 2809 O O . LEU A 1 342 ? -10.305 10.237 41.730 1.00 96.94 342 LEU A O 1
ATOM 2813 N N . ILE A 1 343 ? -10.206 9.266 39.707 1.00 97.12 343 ILE A N 1
ATOM 2814 C CA . ILE A 1 343 ? -10.654 7.942 40.102 1.00 97.12 343 ILE A CA 1
ATOM 2815 C C . ILE A 1 343 ? -9.453 7.000 40.000 1.00 97.12 343 ILE A C 1
ATOM 2817 O O . ILE A 1 343 ? -8.910 6.867 38.896 1.00 97.12 343 ILE A O 1
ATOM 2821 N N . PRO A 1 344 ? -9.030 6.357 41.103 1.00 97.62 344 PRO A N 1
ATOM 2822 C CA . PRO A 1 344 ? -8.009 5.321 41.051 1.00 97.62 344 PRO A CA 1
ATOM 2823 C C . PRO A 1 344 ? -8.557 4.093 40.323 1.00 97.62 344 PRO A C 1
ATOM 2825 O O . PRO A 1 344 ? -9.709 3.708 40.529 1.00 97.62 344 PRO A O 1
ATOM 2828 N N . ILE A 1 345 ? -7.730 3.483 39.480 1.00 96.75 345 ILE A N 1
ATOM 2829 C CA . ILE A 1 345 ? -8.052 2.252 38.760 1.00 96.75 345 ILE A CA 1
ATOM 2830 C C . ILE A 1 345 ? -7.101 1.128 39.169 1.00 96.75 345 ILE A C 1
ATOM 2832 O O . ILE A 1 345 ? -5.925 1.364 39.444 1.00 96.75 345 ILE A O 1
ATOM 2836 N N . GLU A 1 346 ? -7.613 -0.098 39.202 1.00 96.44 346 GLU A N 1
ATOM 2837 C CA . GLU A 1 346 ? -6.850 -1.284 39.583 1.00 96.44 346 GLU A CA 1
ATOM 2838 C C . GLU A 1 346 ? -6.503 -2.141 38.360 1.00 96.44 346 GLU A C 1
ATOM 2840 O O . GLU A 1 346 ? -7.373 -2.506 37.562 1.00 96.44 346 GLU A O 1
ATOM 2845 N N . GLY A 1 347 ? -5.224 -2.512 38.265 1.00 93.50 347 GLY A N 1
ATOM 2846 C CA . GLY A 1 347 ? -4.709 -3.424 37.250 1.00 93.50 347 GLY A CA 1
ATOM 2847 C C . GLY A 1 347 ? -4.627 -2.823 35.845 1.00 93.50 347 GLY A C 1
ATOM 2848 O O . GLY A 1 347 ? -4.760 -1.618 35.639 1.00 93.50 347 GLY A O 1
ATOM 2849 N N . ILE A 1 348 ? -4.380 -3.703 34.876 1.00 95.38 348 ILE A N 1
ATOM 2850 C CA . ILE A 1 348 ? -4.341 -3.382 33.445 1.00 95.38 348 ILE A CA 1
ATOM 2851 C C . ILE A 1 348 ? -5.633 -3.818 32.753 1.00 95.38 348 ILE A C 1
ATOM 2853 O O . ILE A 1 348 ? -6.367 -4.679 33.243 1.00 95.38 348 ILE A O 1
ATOM 2857 N N . SER A 1 349 ? -5.892 -3.238 31.585 1.00 96.00 349 SER A N 1
ATO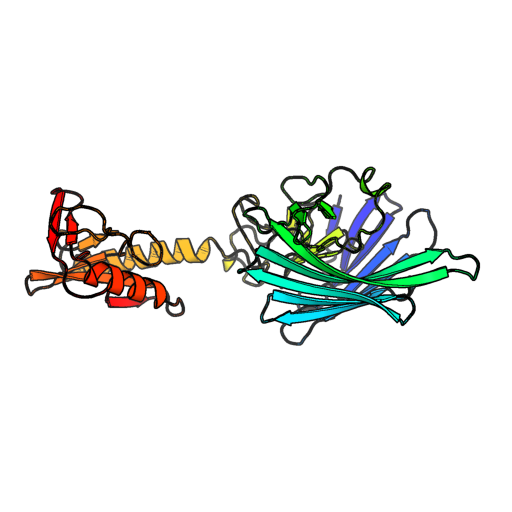M 2858 C CA . SER A 1 349 ? -7.110 -3.448 30.813 1.00 96.00 349 SER A CA 1
ATOM 2859 C C . SER A 1 349 ? -7.417 -4.918 30.569 1.00 96.00 349 SER A C 1
ATOM 2861 O O . SER A 1 349 ? -6.660 -5.644 29.921 1.00 96.00 349 SER A O 1
ATOM 2863 N N . LYS A 1 350 ? -8.610 -5.340 30.994 1.00 94.94 350 LYS A N 1
ATOM 2864 C CA . LYS A 1 350 ? -9.169 -6.618 30.562 1.00 94.94 350 LYS A CA 1
ATOM 2865 C C . LYS A 1 350 ? -9.637 -6.496 29.114 1.00 94.94 350 LYS A C 1
ATOM 2867 O O . LYS A 1 350 ? -10.535 -5.711 28.813 1.00 94.94 350 LYS A O 1
ATOM 2872 N N . VAL A 1 351 ? -9.073 -7.307 28.222 1.00 93.44 351 VAL A N 1
ATOM 2873 C CA . VAL A 1 351 ? -9.480 -7.334 26.811 1.00 93.44 351 VAL A CA 1
ATOM 2874 C C . VAL A 1 351 ? -10.739 -8.180 26.639 1.00 93.44 351 VAL A C 1
ATOM 2876 O O . VAL A 1 351 ? -10.750 -9.371 26.949 1.00 93.44 351 VAL A O 1
ATOM 2879 N N . ILE A 1 352 ? -11.791 -7.579 26.091 1.00 91.69 352 ILE A N 1
ATOM 2880 C CA . ILE A 1 352 ? -13.016 -8.261 25.681 1.00 91.69 352 ILE A CA 1
ATOM 2881 C C . ILE A 1 352 ? -13.055 -8.290 24.154 1.00 91.69 352 ILE A C 1
ATOM 2883 O O . ILE A 1 352 ? -13.087 -7.258 23.480 1.00 91.69 352 ILE A O 1
ATOM 2887 N N . ARG A 1 353 ? -13.060 -9.504 23.599 1.00 87.62 353 ARG A N 1
ATOM 2888 C CA . ARG A 1 353 ? -13.149 -9.735 22.154 1.00 87.62 353 ARG A CA 1
ATOM 2889 C C . ARG A 1 353 ? -14.605 -9.936 21.753 1.00 87.62 353 ARG A C 1
ATOM 2891 O O . ARG A 1 353 ? -15.251 -10.860 22.238 1.00 87.62 353 ARG A O 1
ATOM 2898 N N . SER A 1 354 ? -15.103 -9.097 20.851 1.00 76.19 354 SER A N 1
ATOM 2899 C CA . SER A 1 354 ? -16.490 -9.133 20.373 1.00 76.19 354 SER A CA 1
ATOM 2900 C C . SER A 1 354 ? -16.557 -9.155 18.843 1.00 76.19 354 SER A C 1
ATOM 2902 O O . SER A 1 354 ? -15.600 -8.743 18.180 1.00 76.19 354 SER A O 1
ATOM 2904 N N . LYS A 1 355 ? -17.660 -9.689 18.297 1.00 66.00 355 LYS A N 1
ATOM 2905 C CA . LYS A 1 355 ? -17.947 -9.682 16.852 1.00 66.00 355 LYS A CA 1
ATOM 2906 C C . LYS A 1 355 ? -18.487 -8.332 16.404 1.00 66.00 355 LYS A C 1
ATOM 2908 O O . LYS A 1 355 ? -19.369 -7.775 17.102 1.00 66.00 355 LYS A O 1
#

Secondary structure (DSSP, 8-state):
-EEEEETTTTEEEEEEETTEEEEEEE-TTS-EEEEEEEPSSS--EEEEEEEE-TTS-EEEEEEGGGTEEEEEEEETTEEEEEEEEETTEEEEEEEEEEETTEEEEEEEEEEEEEEETTEEEEEEEEEEEEEEE-TTS-EEEEE-TTS-EEEEPPPB-TTS-BS-TTGGGSS---TT---B-STT-EEETTTTEEEETTEEEETTTTEESS--TTGGGG-S-TTB--S-TTT---TTSS--TTHHHHHHHHHHHHHHHHHHHHH-GGGEEEEEE-B-TTSPBPBPTTTS-B-EEEEEEE-TTS-EEEEEEE-SS---HHHHHHHHHHHHTT--EEE-TTT--EEEB-SSPEEEE--

Radius of gyration: 26.6 Å; chains: 1; bounding box: 65×36×81 Å

Sequence (355 aa):
MVVCYDKDSLKLKQVTKPLDESHYRWNGFNQLTVFTGKGKLGGRRYTWYYKYDGIGRRIEKACPEQNIKVRYVWDGDQLAYSETERQQRIDSCRHSVFHGWELLAQQDQYYDIEQTAEGGQLNWKNQTHYAVCQSNGQPLALFTPEGKPTWRKQPTALWGRLLNHRWAKYQPSEPLNPNLLFAGQYYDEESGLAYNRFRYYDPETANYLSSDPIGLNGGETPYSYVHNPWDWLDPFGLAGCLKNKVDGLAREKRAQDILERRYGKENVLRERILRDANGKKVLDPLTNSGRRVDFVVKGKDGVWRPIEITSKTAPKFEQLAKETRISSIGGTFVRNPITKELIPIEGISKVIRSK

Foldseek 3Di:
DDFDDDPPFQKTWDDPDPVWIKIFHADPLQDTAKIWGDDDPDDDIWMKGWDADPLQHTQKIDIVVQQWIKGFDDDPLHTQKIWIDHPNHTAKIKGFDDDQQATFKIWMWHWDWDQDPVGTDTDIDTFMWGFDAALQNHTAFTAGPVRHTQDGDADADQLQHHPDCVVVVPDDPSSPPPCARGRQWRHDPVRCWTDQASFIAHSVVQWTPDFAPVHCCLPPPRTHQEPGSRNDYDRRSRNHPVNQVVVVVVQLVVVLVVQCVVQNNQFKDAWWKFAAPVRHGFAQPVPRHIAIAGMWGQDPVRAIATAHEEAPPDDCVVNQVSQVRRVVVGSQWTADPPVRDIHGHDDTHDYDHDD

pLDDT: mean 85.88, std 15.46, range [32.47, 98.56]